Protein AF-A0A438GWC2-F1 (afdb_monomer_lite)

InterPro domains:
  IPR004911 Gamma interferon inducible lysosomal thiol reductase GILT [PF03227] (5-78)
  IPR004911 Gamma interferon inducible lysosomal thiol reductase GILT [PTHR13234] (5-156)

Secondary structure (DSSP, 8-state):
--GGGTEEEEEEETTT-EE-TTS-EE-TT-HHHHHHHHHHHHHHHH--SHHHHHHHHHHHHHHHHTT-GGGTTHHHHHHT--SHHHHHHHHHHTT--HHHHHHHHHHHHHHHHHHHT-SSPPSSSSEEEETTEE-GGGGGGHHHHHHHH--STHHHHHHHHS-HHHHHHHHHHTTSSEEEEEEE--

pLDDT: mean 76.54, std 16.16, range [36.47, 94.56]

Organism: Vitis vinifera (NCBI:txid29760)

Sequence (186 aa):
MDSFQIVNLRMIPWGNAVLRPDKTFQCQHGPAECVLNTVEACVINIYPRVDMHFRFIYCVEYLALEGKQAEWASCFDRSQLGKVPIDCYTMDMETRLYFFATCLLQLELKYAEETALLNPPHTGVPWVVVNDQPLKEDYNNFVAYVCRAYRGVMCQRLAGHFSLTSIRLWRKIQSIHFAMLMRQKT

Radius of gyration: 16.76 Å; chains: 1; bounding box: 41×37×43 Å

Structure (mmCIF, N/CA/C/O backbone):
data_AF-A0A438GWC2-F1
#
_entry.id   AF-A0A438GWC2-F1
#
lo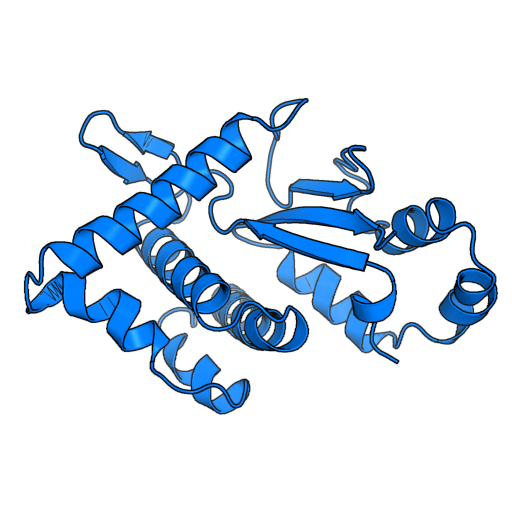op_
_atom_site.group_PDB
_atom_site.id
_atom_site.type_symbol
_atom_site.label_atom_id
_atom_site.label_alt_id
_atom_site.label_comp_id
_atom_site.label_asym_id
_atom_site.label_entity_id
_atom_site.label_seq_id
_atom_site.pdbx_PDB_ins_code
_atom_site.Cartn_x
_atom_site.Cartn_y
_atom_site.Cartn_z
_atom_site.occupancy
_atom_site.B_iso_or_equiv
_atom_site.auth_seq_id
_atom_site.auth_comp_id
_atom_site.auth_asym_id
_atom_site.auth_atom_id
_atom_site.pdbx_PDB_model_num
ATOM 1 N N . MET A 1 1 ? -18.392 -17.551 3.816 1.00 36.47 1 MET A N 1
ATOM 2 C CA . MET A 1 1 ? -19.000 -16.211 3.951 1.00 36.47 1 MET A CA 1
ATOM 3 C C . MET A 1 1 ? -17.867 -15.221 4.105 1.00 36.47 1 MET A C 1
ATOM 5 O O . MET A 1 1 ? -17.044 -15.419 4.989 1.00 36.47 1 MET A O 1
ATOM 9 N N . ASP A 1 2 ? -17.768 -14.252 3.197 1.00 50.22 2 ASP A N 1
ATOM 10 C CA . ASP A 1 2 ? -16.620 -13.345 3.118 1.00 50.22 2 ASP A CA 1
ATOM 11 C C . ASP A 1 2 ? -16.699 -12.232 4.166 1.00 50.22 2 ASP A C 1
ATOM 13 O O . ASP A 1 2 ? -17.699 -11.519 4.264 1.00 50.22 2 ASP A O 1
ATOM 17 N N . SER A 1 3 ? -15.608 -12.033 4.908 1.00 52.78 3 SER A N 1
ATOM 18 C CA . SER A 1 3 ? -15.438 -10.958 5.898 1.00 52.78 3 SER A CA 1
ATOM 19 C C . SER A 1 3 ? -15.647 -9.550 5.316 1.00 52.78 3 SER A C 1
ATOM 21 O O . SER A 1 3 ? -15.941 -8.610 6.050 1.00 52.78 3 SER A O 1
ATOM 23 N N . PHE A 1 4 ? -15.569 -9.402 3.990 1.00 55.44 4 PHE A N 1
ATOM 24 C CA . PHE A 1 4 ? -15.819 -8.155 3.262 1.00 55.44 4 PHE A CA 1
ATOM 25 C C . PHE A 1 4 ? -17.293 -7.720 3.228 1.00 55.44 4 PHE A C 1
ATOM 27 O O . PHE A 1 4 ? -17.599 -6.614 2.780 1.00 55.44 4 PHE A O 1
ATOM 34 N N . GLN A 1 5 ? -18.238 -8.555 3.670 1.00 59.19 5 GLN A N 1
ATOM 35 C CA . GLN A 1 5 ? -19.656 -8.173 3.710 1.00 59.19 5 GLN A CA 1
ATOM 36 C C . GLN A 1 5 ? -19.995 -7.232 4.878 1.00 59.19 5 GLN A C 1
ATOM 38 O O . GLN A 1 5 ? -20.952 -6.474 4.777 1.00 59.19 5 GLN A O 1
ATOM 43 N N . ILE A 1 6 ? -19.190 -7.230 5.944 1.00 63.88 6 ILE A N 1
ATOM 44 C CA . ILE A 1 6 ? -19.418 -6.439 7.172 1.00 63.88 6 ILE A CA 1
ATOM 45 C C . ILE A 1 6 ? -18.425 -5.277 7.343 1.00 63.88 6 ILE A C 1
ATOM 47 O O . ILE A 1 6 ? -18.685 -4.340 8.098 1.00 63.88 6 ILE A O 1
ATOM 51 N N . VAL A 1 7 ? -17.292 -5.326 6.636 1.00 71.00 7 VAL A N 1
ATOM 52 C CA . VAL A 1 7 ? -16.215 -4.330 6.693 1.00 71.00 7 VAL A CA 1
ATOM 53 C C . VAL A 1 7 ? -16.037 -3.688 5.325 1.00 71.00 7 VAL A C 1
ATOM 55 O O . VAL A 1 7 ? -15.985 -4.365 4.298 1.00 71.00 7 VAL A O 1
ATOM 58 N N . ASN A 1 8 ? -15.929 -2.367 5.320 1.00 77.56 8 ASN A N 1
ATOM 59 C CA . ASN A 1 8 ? -15.363 -1.591 4.238 1.00 77.56 8 ASN A CA 1
ATOM 60 C C . ASN A 1 8 ? -13.844 -1.538 4.442 1.00 77.56 8 ASN A C 1
ATOM 62 O O . ASN A 1 8 ? -13.339 -0.794 5.286 1.00 77.56 8 ASN A O 1
ATOM 66 N N . LEU A 1 9 ? -13.124 -2.392 3.717 1.00 82.81 9 LEU A N 1
ATOM 67 C CA . LEU A 1 9 ? -11.670 -2.403 3.753 1.00 82.81 9 LEU A CA 1
ATOM 68 C C . LEU A 1 9 ? -11.126 -1.398 2.734 1.00 82.81 9 LEU A C 1
ATOM 70 O O . LEU A 1 9 ? -11.428 -1.492 1.547 1.00 82.81 9 LEU A O 1
ATOM 74 N N . ARG A 1 10 ? -10.252 -0.509 3.200 1.00 88.19 10 ARG A N 1
ATOM 75 C CA . ARG A 1 10 ? -9.424 0.388 2.400 1.00 88.19 10 ARG A CA 1
ATOM 76 C C . ARG A 1 10 ? -7.952 0.017 2.601 1.00 88.19 10 ARG A C 1
ATOM 78 O O . ARG A 1 10 ? -7.415 0.123 3.699 1.00 88.19 10 ARG A O 1
ATOM 85 N N . MET A 1 11 ? -7.297 -0.420 1.531 1.00 88.38 11 MET A N 1
ATOM 86 C CA . MET A 1 11 ? -5.856 -0.702 1.515 1.00 88.38 11 MET A CA 1
ATOM 87 C C . MET A 1 11 ? -5.095 0.512 0.973 1.00 88.38 11 MET A C 1
ATOM 89 O O . MET A 1 11 ? -5.567 1.136 0.017 1.00 88.38 11 MET A O 1
ATOM 93 N N . ILE A 1 12 ? -3.959 0.846 1.593 1.00 90.50 12 ILE A N 1
ATOM 94 C CA . ILE A 1 12 ? -3.074 1.955 1.210 1.00 90.50 12 ILE A CA 1
ATOM 95 C C . ILE A 1 12 ? -1.641 1.407 1.021 1.00 90.50 12 ILE A C 1
ATOM 97 O O . ILE A 1 12 ? -0.945 1.179 2.018 1.00 90.50 12 ILE A O 1
ATOM 101 N N . PRO A 1 13 ? -1.210 1.150 -0.233 1.00 90.19 13 PRO A N 1
ATOM 102 C CA . PRO A 1 13 ? 0.146 0.703 -0.563 1.00 90.19 13 PRO A CA 1
ATOM 103 C C . PRO A 1 13 ? 1.116 1.892 -0.520 1.00 90.19 13 PRO A C 1
ATOM 105 O O . PRO A 1 13 ? 1.350 2.566 -1.521 1.00 90.19 13 PRO A O 1
ATOM 108 N N . TRP A 1 14 ? 1.618 2.206 0.673 1.00 89.25 14 TRP A N 1
ATOM 109 C CA . TRP A 1 14 ? 2.598 3.278 0.888 1.00 89.25 14 TRP A CA 1
ATOM 110 C C . TRP A 1 14 ? 3.534 2.936 2.045 1.00 89.25 14 TRP A C 1
ATOM 112 O O . TRP A 1 14 ? 4.754 2.948 1.903 1.00 89.25 14 TRP A O 1
ATOM 122 N N . GLY A 1 15 ? 2.951 2.604 3.200 1.00 86.81 15 GLY A N 1
ATOM 123 C CA . GLY A 1 15 ? 3.694 2.170 4.377 1.00 86.81 15 GLY A CA 1
ATOM 124 C C . GLY A 1 15 ? 4.645 3.247 4.891 1.00 86.81 15 GLY A C 1
ATOM 125 O O . GLY A 1 15 ? 4.210 4.339 5.242 1.00 86.81 15 GLY A O 1
ATOM 126 N N . ASN A 1 16 ? 5.940 2.935 4.936 1.00 89.12 16 ASN A N 1
ATOM 127 C CA . ASN A 1 16 ? 6.982 3.863 5.387 1.00 89.12 16 ASN A CA 1
ATOM 128 C C . ASN A 1 16 ? 7.729 4.536 4.220 1.00 89.12 16 ASN A C 1
ATOM 130 O O . ASN A 1 16 ? 8.833 5.052 4.415 1.00 89.12 16 ASN A O 1
ATOM 134 N N . ALA A 1 17 ? 7.168 4.515 3.007 1.00 90.25 17 ALA A N 1
ATOM 135 C CA . ALA A 1 17 ? 7.742 5.247 1.891 1.00 90.25 17 ALA A CA 1
ATOM 136 C C . ALA A 1 17 ? 7.781 6.760 2.175 1.00 90.25 17 ALA A C 1
ATOM 138 O O . ALA A 1 17 ? 6.934 7.326 2.872 1.00 90.25 17 ALA A O 1
ATOM 139 N N . VAL A 1 18 ? 8.788 7.428 1.620 1.00 90.75 18 VAL A N 1
ATOM 140 C CA . VAL A 1 18 ? 9.023 8.862 1.787 1.00 90.75 18 VAL A CA 1
ATOM 141 C C . VAL A 1 18 ? 8.962 9.545 0.429 1.00 90.75 18 VAL A C 1
ATOM 143 O O . VAL A 1 18 ? 9.669 9.161 -0.504 1.00 90.75 18 VAL A O 1
ATOM 146 N N . LEU A 1 19 ? 8.147 10.597 0.339 1.00 89.69 19 LEU A N 1
ATOM 147 C CA . LEU A 1 19 ? 8.154 11.526 -0.786 1.00 89.69 19 LEU A CA 1
ATOM 148 C C . LEU A 1 19 ? 9.346 12.479 -0.647 1.00 89.69 19 LEU A C 1
ATOM 150 O O . LEU A 1 19 ? 9.437 13.241 0.317 1.00 89.69 19 LEU A O 1
ATOM 154 N N . ARG A 1 20 ? 10.260 12.448 -1.616 1.00 88.62 20 ARG A N 1
ATOM 155 C CA . ARG A 1 20 ? 11.421 13.341 -1.670 1.00 88.62 20 ARG A CA 1
ATOM 156 C C . ARG A 1 20 ? 11.080 14.680 -2.344 1.00 88.62 20 ARG A C 1
ATOM 158 O O . ARG A 1 20 ? 10.114 14.760 -3.105 1.00 88.62 20 ARG A O 1
ATOM 165 N N . PRO A 1 21 ? 11.883 15.742 -2.122 1.00 87.12 21 PRO A N 1
ATOM 166 C CA . PRO A 1 21 ? 11.652 17.058 -2.733 1.00 87.12 21 PRO A CA 1
ATOM 167 C C . PRO A 1 21 ? 11.635 17.058 -4.268 1.00 87.12 21 PRO A C 1
ATOM 169 O O . PRO A 1 21 ? 10.967 17.886 -4.881 1.00 87.12 21 PRO A O 1
ATOM 172 N N . ASP A 1 22 ? 12.348 16.121 -4.892 1.00 85.31 22 ASP A N 1
ATOM 173 C CA . ASP A 1 22 ? 12.387 15.920 -6.345 1.00 85.31 22 ASP A CA 1
ATOM 174 C C . ASP A 1 22 ? 11.177 15.135 -6.886 1.00 85.31 22 ASP A C 1
ATOM 176 O O . ASP A 1 22 ? 11.149 14.782 -8.063 1.00 85.31 22 ASP A O 1
ATOM 180 N N . LYS A 1 23 ? 10.164 14.895 -6.042 1.00 79.56 23 LYS A N 1
ATOM 181 C CA . LYS A 1 23 ? 8.960 14.102 -6.328 1.00 79.56 23 LYS A CA 1
ATOM 182 C C . LYS A 1 23 ? 9.236 12.626 -6.613 1.00 79.56 23 LYS A C 1
ATOM 184 O O . LYS A 1 23 ? 8.380 11.952 -7.177 1.00 79.56 23 LYS A O 1
ATOM 189 N N . THR A 1 24 ? 10.400 12.119 -6.211 1.00 84.56 24 THR A N 1
ATOM 190 C CA . THR A 1 24 ? 10.683 10.683 -6.234 1.00 84.56 24 THR A CA 1
ATOM 191 C C . THR A 1 24 ? 10.270 10.023 -4.923 1.00 84.56 24 THR A C 1
ATOM 193 O O . THR A 1 24 ? 10.172 10.668 -3.873 1.00 84.56 24 THR A O 1
ATOM 196 N N . PHE A 1 25 ? 10.031 8.716 -4.984 1.00 86.69 25 PHE A N 1
ATOM 197 C CA . PHE A 1 25 ? 9.654 7.910 -3.831 1.00 86.69 25 PHE A CA 1
ATOM 198 C C . PHE A 1 25 ? 10.846 7.103 -3.340 1.00 86.69 25 PHE A C 1
ATOM 200 O O . PHE A 1 25 ? 11.554 6.464 -4.119 1.00 86.69 25 PHE A O 1
ATOM 207 N N . GLN A 1 26 ? 11.072 7.133 -2.032 1.00 90.25 26 GLN A N 1
ATOM 208 C CA . GLN A 1 26 ? 12.051 6.284 -1.375 1.00 90.25 26 GLN A CA 1
ATOM 209 C C . GLN A 1 26 ? 11.337 5.284 -0.482 1.00 90.25 26 GLN A C 1
ATOM 211 O O . GLN A 1 26 ? 10.683 5.680 0.477 1.00 90.25 26 GLN A O 1
ATOM 216 N N . CYS A 1 27 ? 11.531 4.001 -0.760 1.00 88.44 27 CYS A N 1
ATOM 217 C CA . CYS A 1 27 ? 10.956 2.915 0.023 1.00 88.44 27 CYS A CA 1
ATOM 218 C C . CYS A 1 27 ? 12.020 2.238 0.899 1.00 88.44 27 CYS A C 1
ATOM 220 O O . CYS A 1 27 ? 13.212 2.255 0.568 1.00 88.44 27 CYS A O 1
ATOM 222 N N . GLN A 1 28 ? 11.609 1.684 2.041 1.00 85.44 28 GLN A N 1
ATOM 223 C CA . GLN A 1 28 ? 12.528 1.191 3.076 1.00 85.44 28 GLN A CA 1
ATOM 224 C C . GLN A 1 28 ? 13.314 -0.058 2.642 1.00 85.44 28 GLN A C 1
ATOM 226 O O . GLN A 1 28 ? 14.452 -0.253 3.065 1.00 85.44 28 GLN A O 1
ATOM 231 N N . HIS A 1 29 ? 12.734 -0.869 1.760 1.00 83.19 29 HIS A N 1
ATOM 232 C CA . HIS A 1 29 ? 13.299 -2.085 1.180 1.00 83.19 29 HIS A CA 1
ATOM 233 C C . HIS A 1 29 ? 13.767 -1.873 -0.271 1.00 83.19 29 HIS A C 1
ATOM 235 O O . HIS A 1 29 ? 13.976 -2.827 -1.022 1.00 83.19 29 HIS A O 1
ATOM 241 N N . GLY A 1 30 ? 13.979 -0.614 -0.668 1.00 86.56 30 GLY A N 1
ATOM 242 C CA . GLY A 1 30 ? 14.566 -0.248 -1.953 1.00 86.56 30 GLY A CA 1
ATOM 243 C C . GLY A 1 30 ? 13.573 -0.180 -3.122 1.00 86.56 30 GLY A C 1
ATOM 244 O O . GLY A 1 30 ? 12.360 -0.219 -2.929 1.00 86.56 30 GLY A O 1
ATOM 245 N N . PRO A 1 31 ? 14.073 -0.052 -4.366 1.00 87.31 31 PRO A N 1
ATOM 246 C CA . PRO A 1 31 ? 13.237 0.270 -5.528 1.00 87.31 31 PRO A CA 1
ATOM 247 C C . PRO A 1 31 ? 12.169 -0.776 -5.867 1.00 87.31 31 PRO A C 1
ATOM 249 O O . PRO A 1 31 ? 11.127 -0.425 -6.411 1.00 87.31 31 PRO A O 1
ATOM 252 N N . ALA A 1 32 ? 12.411 -2.051 -5.547 1.00 85.25 32 ALA A N 1
ATOM 253 C CA . ALA A 1 32 ? 11.452 -3.121 -5.813 1.00 85.25 32 ALA A CA 1
ATOM 254 C C . ALA A 1 32 ? 10.156 -2.950 -5.005 1.00 85.25 32 ALA A C 1
ATOM 256 O O . ALA A 1 32 ? 9.080 -3.174 -5.547 1.00 85.25 32 ALA A O 1
ATOM 257 N N . GLU A 1 33 ? 10.248 -2.504 -3.748 1.00 86.31 33 GLU A N 1
ATOM 258 C CA . GLU A 1 33 ? 9.073 -2.158 -2.937 1.00 86.31 33 GLU A CA 1
ATOM 259 C C . GLU A 1 33 ? 8.290 -1.011 -3.576 1.00 86.31 33 GLU A C 1
ATOM 261 O O . GLU A 1 33 ? 7.077 -1.114 -3.711 1.00 86.31 33 GLU A O 1
ATOM 266 N N . CYS A 1 34 ? 8.973 0.046 -4.030 1.00 86.81 34 CYS A N 1
ATOM 267 C CA . CYS A 1 34 ? 8.290 1.165 -4.680 1.00 86.81 34 CYS A CA 1
ATOM 268 C C . CYS A 1 34 ? 7.517 0.703 -5.920 1.00 86.81 34 CYS A C 1
ATOM 270 O O . CYS A 1 34 ? 6.356 1.056 -6.076 1.00 86.81 34 CYS A O 1
ATOM 272 N N . VAL A 1 35 ? 8.122 -0.153 -6.753 1.00 86.81 35 VAL A N 1
ATOM 273 C CA . VAL A 1 35 ? 7.437 -0.741 -7.914 1.00 86.81 35 VAL A CA 1
ATOM 274 C C . VAL A 1 35 ? 6.186 -1.517 -7.498 1.00 86.81 35 VAL A C 1
ATOM 276 O O . VAL A 1 35 ? 5.143 -1.371 -8.134 1.00 86.81 35 VAL A O 1
ATOM 279 N N . LEU A 1 36 ? 6.265 -2.331 -6.441 1.00 88.50 36 LEU A N 1
ATOM 280 C CA . LEU A 1 36 ? 5.105 -3.081 -5.960 1.00 88.50 36 LEU A CA 1
ATOM 281 C C . LEU A 1 36 ? 4.012 -2.159 -5.412 1.00 88.50 36 LEU A C 1
ATOM 283 O O . LEU A 1 36 ? 2.855 -2.351 -5.779 1.00 88.50 36 LEU A O 1
ATOM 287 N N . ASN A 1 37 ? 4.367 -1.114 -4.658 1.00 88.50 37 ASN A N 1
ATOM 288 C CA . ASN A 1 37 ? 3.406 -0.118 -4.182 1.00 88.50 37 ASN A CA 1
ATOM 289 C C . ASN A 1 37 ? 2.638 0.520 -5.355 1.00 88.50 37 ASN A C 1
ATOM 291 O O . ASN A 1 37 ? 1.406 0.606 -5.321 1.00 88.50 37 ASN A O 1
ATOM 295 N N . THR A 1 38 ? 3.339 0.897 -6.433 1.00 87.25 38 THR A N 1
ATOM 296 C CA . THR A 1 38 ? 2.722 1.451 -7.650 1.00 87.25 38 THR A CA 1
ATOM 297 C C . THR A 1 38 ? 1.800 0.435 -8.341 1.00 87.25 38 THR A C 1
ATOM 299 O O . THR A 1 38 ? 0.671 0.758 -8.722 1.00 87.25 38 THR A O 1
ATOM 302 N N . VAL A 1 39 ? 2.242 -0.817 -8.494 1.00 89.12 39 VAL A N 1
ATOM 303 C CA . VAL A 1 39 ? 1.441 -1.885 -9.120 1.00 89.12 39 VAL A CA 1
ATOM 304 C C . VAL A 1 39 ? 0.169 -2.161 -8.316 1.00 89.12 39 VAL A C 1
ATOM 306 O O . VAL A 1 39 ? -0.920 -2.293 -8.879 1.00 89.12 39 VAL A O 1
ATOM 309 N N . GLU A 1 40 ? 0.274 -2.229 -6.995 1.00 90.50 40 GLU A N 1
ATOM 310 C CA . GLU A 1 40 ? -0.859 -2.474 -6.107 1.00 90.50 40 GLU A CA 1
ATOM 311 C C . GLU A 1 40 ? -1.828 -1.290 -6.097 1.00 90.50 40 GLU A C 1
ATOM 313 O O . GLU A 1 40 ? -3.045 -1.493 -6.132 1.00 90.50 40 GLU A O 1
ATOM 318 N N . ALA A 1 41 ? -1.315 -0.057 -6.160 1.00 90.00 41 ALA A N 1
ATOM 319 C CA . ALA A 1 41 ? -2.112 1.148 -6.370 1.00 90.00 41 ALA A CA 1
ATOM 320 C C . ALA A 1 41 ? -2.937 1.070 -7.669 1.00 90.00 41 ALA A C 1
ATOM 322 O O . ALA A 1 41 ? -4.148 1.321 -7.638 1.00 90.00 41 ALA A O 1
ATOM 323 N N . CYS A 1 42 ? -2.323 0.658 -8.786 1.00 89.81 42 CYS A N 1
ATOM 324 C CA . CYS A 1 42 ? -3.014 0.418 -10.058 1.00 89.81 42 CYS A CA 1
ATOM 325 C C . CYS A 1 42 ? -4.097 -0.655 -9.938 1.00 89.81 42 CYS A C 1
ATOM 327 O O . CYS A 1 42 ? -5.217 -0.472 -10.420 1.00 89.81 42 CYS A O 1
ATOM 329 N N . VAL A 1 43 ? -3.780 -1.778 -9.293 1.00 91.62 43 VAL A N 1
ATOM 330 C CA . VAL A 1 43 ? -4.719 -2.890 -9.115 1.00 91.62 43 VAL A CA 1
ATOM 331 C C . VAL A 1 43 ? -5.925 -2.460 -8.284 1.00 91.62 43 VAL A C 1
ATOM 333 O O . VAL A 1 43 ? -7.049 -2.779 -8.664 1.00 91.62 43 VAL A O 1
ATOM 336 N N . ILE A 1 44 ? -5.730 -1.693 -7.208 1.00 90.50 44 ILE A N 1
ATOM 337 C CA . ILE A 1 44 ? -6.834 -1.143 -6.408 1.00 90.50 44 ILE A CA 1
ATOM 338 C C . ILE A 1 44 ? -7.689 -0.179 -7.243 1.00 90.50 44 ILE A C 1
ATOM 340 O O . ILE A 1 44 ? -8.916 -0.225 -7.161 1.00 90.50 44 ILE A O 1
ATOM 344 N N . ASN A 1 45 ? -7.060 0.675 -8.055 1.00 89.81 45 ASN A N 1
ATOM 345 C CA . ASN A 1 45 ? -7.762 1.646 -8.894 1.00 89.81 45 ASN A CA 1
ATOM 346 C C . ASN A 1 45 ? -8.610 0.974 -9.993 1.00 89.81 45 ASN A C 1
ATOM 348 O O . ASN A 1 45 ? -9.755 1.360 -10.216 1.00 89.81 45 ASN A O 1
ATOM 352 N N . ILE A 1 46 ? -8.071 -0.054 -10.656 1.00 90.19 46 ILE A N 1
ATOM 353 C CA . ILE A 1 46 ? -8.738 -0.765 -11.761 1.00 90.19 46 ILE A CA 1
ATOM 354 C C . ILE A 1 46 ? -9.748 -1.799 -11.251 1.00 90.19 46 ILE A C 1
ATOM 356 O O . ILE A 1 46 ? -10.813 -1.975 -11.844 1.00 90.19 46 ILE A O 1
ATOM 360 N N . TYR A 1 47 ? -9.440 -2.473 -10.142 1.00 90.75 47 TYR A N 1
ATOM 361 C CA . TYR A 1 47 ? -10.291 -3.478 -9.509 1.00 90.75 47 TYR A CA 1
ATOM 362 C C . TYR A 1 47 ? -10.750 -3.002 -8.120 1.00 90.75 47 TYR A C 1
ATOM 364 O O . TYR A 1 47 ? -10.327 -3.558 -7.105 1.00 90.75 47 TYR A O 1
ATOM 372 N N . PRO A 1 48 ? -11.667 -2.018 -8.026 1.00 88.69 48 PRO A N 1
ATOM 373 C CA . PRO A 1 48 ? -12.047 -1.398 -6.752 1.00 88.69 48 PRO A CA 1
ATOM 374 C C . PRO A 1 48 ? -12.791 -2.343 -5.799 1.00 88.69 48 PRO A C 1
ATOM 376 O O . PRO A 1 48 ? -12.919 -2.055 -4.609 1.00 88.69 48 PRO A O 1
ATOM 379 N N . ARG A 1 49 ? -13.282 -3.492 -6.285 1.00 87.06 49 ARG A N 1
ATOM 380 C CA . ARG A 1 49 ? -13.881 -4.497 -5.406 1.00 87.06 49 ARG A CA 1
ATOM 381 C C . ARG A 1 49 ? -12.804 -5.170 -4.561 1.00 87.06 49 ARG A C 1
ATOM 383 O O . ARG A 1 49 ? -11.870 -5.766 -5.096 1.00 87.06 49 ARG A O 1
ATOM 390 N N . VAL A 1 50 ? -12.987 -5.130 -3.244 1.00 83.62 50 VAL A N 1
ATOM 391 C CA . VAL A 1 50 ? -12.003 -5.631 -2.280 1.00 83.62 50 VAL A CA 1
ATOM 392 C C . VAL A 1 50 ? -11.628 -7.089 -2.503 1.00 83.62 50 VAL A C 1
ATOM 394 O O . VAL A 1 50 ? -10.450 -7.415 -2.528 1.00 83.62 50 VAL A O 1
ATOM 397 N N . ASP A 1 51 ? -12.600 -7.963 -2.743 1.00 82.94 51 ASP A N 1
ATOM 398 C CA . ASP A 1 51 ? -12.361 -9.387 -3.003 1.00 82.94 51 ASP A CA 1
ATOM 399 C C . ASP A 1 51 ? -11.447 -9.642 -4.216 1.00 82.94 51 ASP A C 1
ATOM 401 O O . ASP A 1 51 ? -10.768 -10.668 -4.287 1.00 82.94 51 ASP A O 1
ATOM 405 N N . MET A 1 52 ? -11.426 -8.724 -5.186 1.00 89.25 52 MET A N 1
ATOM 406 C CA . MET A 1 52 ? -10.592 -8.826 -6.380 1.00 89.25 52 MET A CA 1
ATOM 407 C C . MET A 1 52 ? -9.163 -8.374 -6.088 1.00 89.25 52 MET A C 1
ATOM 409 O O . MET A 1 52 ? -8.251 -9.198 -6.171 1.00 89.25 52 MET A O 1
ATOM 413 N N . HIS A 1 53 ? -8.956 -7.110 -5.703 1.00 89.69 53 HIS A N 1
ATOM 414 C CA . HIS A 1 53 ? -7.599 -6.598 -5.482 1.00 89.69 53 HIS A CA 1
ATOM 415 C C . HIS A 1 53 ? -6.900 -7.266 -4.296 1.00 89.69 53 HIS A C 1
ATOM 417 O O . HIS A 1 53 ? -5.694 -7.487 -4.344 1.00 89.69 53 HIS A O 1
ATOM 423 N N . PHE A 1 54 ? -7.642 -7.671 -3.263 1.00 87.19 54 PHE A N 1
ATOM 424 C CA . PHE A 1 54 ? -7.066 -8.345 -2.104 1.00 87.19 54 PHE A CA 1
ATOM 425 C C . PHE A 1 54 ? -6.421 -9.690 -2.463 1.00 87.19 54 PHE A C 1
ATOM 427 O O . PHE A 1 54 ? -5.367 -10.019 -1.928 1.00 87.19 54 PHE A O 1
ATOM 434 N N . ARG A 1 55 ? -7.010 -10.469 -3.385 1.00 89.00 55 ARG A N 1
ATOM 435 C CA . ARG A 1 55 ? -6.415 -11.740 -3.848 1.00 89.00 55 ARG A CA 1
ATOM 436 C C . ARG A 1 55 ? -5.073 -11.517 -4.541 1.00 89.00 55 ARG A C 1
ATOM 438 O O . ARG A 1 55 ? -4.135 -12.275 -4.300 1.00 89.00 55 ARG A O 1
ATOM 445 N N . PHE A 1 56 ? -4.987 -10.459 -5.343 1.00 91.38 56 PHE A N 1
ATOM 446 C CA . PHE A 1 56 ? -3.754 -10.073 -6.018 1.00 91.38 56 PHE A CA 1
ATOM 447 C C . PHE A 1 56 ? -2.682 -9.627 -5.031 1.00 91.38 56 PHE A C 1
ATOM 449 O O . PHE A 1 56 ? -1.596 -10.200 -5.025 1.00 91.38 56 PHE A O 1
ATOM 456 N N . ILE A 1 57 ? -3.016 -8.677 -4.157 1.00 88.94 57 ILE A N 1
ATOM 457 C CA . ILE A 1 57 ? -2.092 -8.159 -3.143 1.00 88.94 57 ILE A CA 1
ATOM 458 C C . ILE A 1 57 ? -1.593 -9.292 -2.243 1.00 88.94 57 ILE A C 1
ATOM 460 O O . ILE A 1 57 ? -0.400 -9.406 -1.989 1.00 88.94 57 ILE A O 1
ATOM 464 N N . TYR A 1 58 ? -2.477 -10.206 -1.831 1.00 86.25 58 TYR A N 1
ATOM 465 C CA . TYR A 1 58 ? -2.075 -11.382 -1.061 1.00 86.25 58 TYR A CA 1
ATOM 466 C C . TYR A 1 58 ? -1.012 -12.223 -1.770 1.00 86.25 58 TYR A C 1
ATOM 468 O O . TYR A 1 58 ? -0.054 -12.674 -1.144 1.00 86.25 58 TYR A O 1
ATOM 476 N N . CYS A 1 59 ? -1.189 -12.459 -3.068 1.00 90.81 59 CYS A N 1
ATOM 477 C CA . CYS A 1 59 ? -0.229 -13.218 -3.849 1.00 90.81 59 CYS A CA 1
ATOM 478 C C . CYS A 1 59 ? 1.125 -12.497 -3.948 1.00 90.81 59 CYS A C 1
ATOM 480 O O . CYS A 1 59 ? 2.158 -13.148 -3.796 1.00 90.81 59 CYS A O 1
ATOM 482 N N . VAL A 1 60 ? 1.125 -11.177 -4.159 1.00 89.81 60 VAL A N 1
ATOM 483 C CA . VAL A 1 60 ? 2.352 -10.367 -4.233 1.00 89.81 60 VAL A CA 1
ATOM 484 C C . VAL A 1 60 ? 3.094 -10.379 -2.899 1.00 89.81 60 VAL A C 1
ATOM 486 O O . VAL A 1 60 ? 4.276 -10.714 -2.867 1.00 89.81 60 VAL A O 1
ATOM 489 N N . GLU A 1 61 ? 2.394 -10.133 -1.792 1.00 84.94 61 GLU A N 1
ATOM 490 C CA . GLU A 1 61 ? 2.963 -10.181 -0.440 1.00 84.94 61 GLU A CA 1
ATOM 491 C C . GLU A 1 61 ? 3.523 -11.568 -0.101 1.00 84.94 61 GLU A C 1
ATOM 493 O O . GLU A 1 61 ? 4.598 -11.695 0.485 1.00 84.94 61 GLU A O 1
ATOM 498 N N . TYR A 1 62 ? 2.838 -12.636 -0.523 1.00 85.62 62 TYR A N 1
ATOM 499 C CA . TYR A 1 62 ? 3.346 -13.996 -0.361 1.00 85.62 62 TYR A CA 1
ATOM 500 C C . TYR A 1 62 ? 4.661 -14.212 -1.123 1.00 85.62 62 TYR A C 1
ATOM 502 O O . TYR A 1 62 ? 5.600 -14.789 -0.577 1.00 85.62 62 TYR A O 1
ATOM 510 N N . LEU A 1 63 ? 4.750 -13.740 -2.369 1.00 86.81 63 LEU A N 1
ATOM 511 C CA . LEU A 1 63 ? 5.984 -13.819 -3.150 1.00 86.81 63 LEU A CA 1
ATOM 512 C C . LEU A 1 63 ? 7.104 -12.981 -2.525 1.00 86.81 63 LEU A C 1
ATOM 514 O O . LEU A 1 63 ? 8.240 -13.444 -2.486 1.00 86.81 63 LEU A O 1
ATOM 518 N N . ALA A 1 64 ? 6.800 -11.793 -2.001 1.00 83.81 64 ALA A N 1
ATOM 519 C CA . ALA A 1 64 ? 7.772 -10.948 -1.312 1.00 83.81 64 ALA A CA 1
ATOM 520 C C . ALA A 1 64 ? 8.339 -11.630 -0.052 1.00 83.81 64 ALA A C 1
ATOM 522 O O . ALA A 1 64 ? 9.554 -11.626 0.146 1.00 83.81 64 ALA A O 1
ATOM 523 N N . LEU A 1 65 ? 7.497 -12.310 0.739 1.00 81.44 65 LEU A N 1
ATOM 524 C CA . LEU A 1 65 ? 7.934 -13.126 1.883 1.00 81.44 65 LEU A CA 1
ATOM 525 C C . LEU A 1 65 ? 8.861 -14.283 1.481 1.00 81.44 65 LEU A C 1
ATOM 527 O O . LEU A 1 65 ? 9.735 -14.669 2.254 1.00 81.44 65 LEU A O 1
ATOM 531 N N . GLU A 1 66 ? 8.678 -14.848 0.287 1.00 85.81 66 GLU A N 1
ATOM 532 C CA . GLU A 1 66 ? 9.543 -15.905 -0.251 1.00 85.81 66 GLU A CA 1
ATOM 533 C C . GLU A 1 66 ? 10.795 -15.371 -0.971 1.00 85.81 66 GLU A C 1
ATOM 535 O O . GLU A 1 66 ? 11.578 -16.167 -1.491 1.00 85.81 66 GLU A O 1
ATOM 540 N N . GLY A 1 67 ? 10.994 -14.049 -1.039 1.00 84.81 67 GLY A N 1
ATOM 541 C CA . GLY A 1 67 ? 12.080 -13.436 -1.812 1.00 84.81 67 GLY A CA 1
ATOM 542 C C . GLY A 1 67 ? 11.910 -13.574 -3.332 1.00 84.81 67 GLY A C 1
ATOM 543 O O . GLY A 1 67 ? 12.884 -13.505 -4.080 1.00 84.81 67 GLY A O 1
ATOM 544 N N . LYS A 1 68 ? 10.676 -13.799 -3.794 1.00 89.81 68 LYS A N 1
ATOM 545 C CA . LYS A 1 68 ? 10.282 -14.007 -5.196 1.00 89.81 68 LYS A CA 1
ATOM 546 C C . LYS A 1 68 ? 9.466 -12.841 -5.751 1.00 89.81 68 LYS A C 1
ATOM 548 O O . LYS A 1 68 ? 8.685 -13.014 -6.683 1.00 89.81 68 LYS A O 1
ATOM 553 N N . GLN A 1 69 ? 9.632 -11.637 -5.207 1.00 86.06 69 GLN A N 1
ATOM 554 C CA . GLN A 1 69 ? 8.878 -10.450 -5.624 1.00 86.06 69 GLN A CA 1
ATOM 555 C C . GLN A 1 69 ? 8.981 -10.147 -7.127 1.00 86.06 69 GLN A C 1
ATOM 557 O O . GLN A 1 69 ? 8.059 -9.577 -7.695 1.00 86.06 69 GLN A O 1
ATOM 562 N N . ALA A 1 70 ? 10.054 -10.572 -7.804 1.00 89.25 70 ALA A N 1
ATOM 563 C CA . ALA A 1 70 ? 10.192 -10.439 -9.256 1.00 89.25 70 ALA A CA 1
ATOM 564 C C . ALA A 1 70 ? 9.107 -11.203 -10.048 1.00 89.25 70 ALA A C 1
ATOM 566 O O . ALA A 1 70 ? 8.816 -10.856 -11.189 1.00 89.25 70 ALA A O 1
ATOM 567 N N . GLU A 1 71 ? 8.473 -12.212 -9.445 1.00 93.19 71 GLU A N 1
ATOM 568 C CA . GLU A 1 71 ? 7.402 -13.010 -10.049 1.00 93.19 71 GLU A CA 1
ATOM 569 C C . GLU A 1 71 ? 6.001 -12.393 -9.866 1.00 93.19 71 GLU A C 1
ATOM 571 O O . GLU A 1 71 ? 5.002 -13.048 -10.182 1.00 93.19 71 GLU A O 1
ATOM 576 N N . TRP A 1 72 ? 5.891 -11.154 -9.365 1.00 90.94 72 TRP A N 1
ATOM 577 C CA . TRP A 1 72 ? 4.618 -10.493 -9.032 1.00 90.94 72 TRP A CA 1
ATOM 578 C C . TRP A 1 72 ? 3.583 -10.543 -10.166 1.00 90.94 72 TRP A C 1
ATOM 580 O O . TRP A 1 72 ? 2.395 -10.726 -9.912 1.00 90.94 72 TRP A O 1
ATOM 590 N N . ALA A 1 73 ? 4.010 -10.460 -11.431 1.00 92.19 73 ALA A N 1
ATOM 591 C CA . ALA A 1 73 ? 3.106 -10.491 -12.582 1.00 92.19 73 ALA A CA 1
ATOM 592 C C . ALA A 1 73 ? 2.350 -11.830 -12.713 1.00 92.19 73 ALA A C 1
ATOM 594 O O . ALA A 1 73 ? 1.239 -11.871 -13.245 1.00 92.19 73 ALA A O 1
ATOM 595 N N . SER A 1 74 ? 2.895 -12.927 -12.173 1.00 94.56 74 SER A N 1
ATOM 596 C CA . SER A 1 74 ? 2.192 -14.218 -12.110 1.00 94.56 74 SER A CA 1
ATOM 597 C C . SER A 1 74 ? 0.937 -14.166 -11.225 1.00 94.56 74 SER A C 1
ATOM 599 O O . SER A 1 74 ? 0.037 -14.999 -11.363 1.00 94.56 74 SER A O 1
ATOM 601 N N . CYS A 1 75 ? 0.826 -13.164 -10.344 1.00 93.62 75 CYS A N 1
ATOM 602 C CA . CYS A 1 75 ? -0.325 -12.989 -9.470 1.00 93.62 75 CYS A CA 1
ATOM 603 C C . CYS A 1 75 ? -1.603 -12.577 -10.198 1.00 93.62 75 CYS A C 1
ATOM 605 O O . CYS A 1 75 ? -2.681 -12.817 -9.654 1.00 93.62 75 CYS A O 1
ATOM 607 N N . PHE A 1 76 ? -1.531 -12.042 -11.423 1.00 94.25 76 PHE A N 1
ATOM 608 C CA . PHE A 1 76 ? -2.733 -11.822 -12.239 1.00 94.25 76 PHE A CA 1
ATOM 609 C C . PHE A 1 76 ? -3.428 -13.141 -12.555 1.00 94.25 76 PHE A C 1
ATOM 611 O O . PHE A 1 76 ? -4.619 -13.292 -12.283 1.00 94.25 76 PHE A O 1
ATOM 618 N N . ASP A 1 77 ? -2.659 -14.123 -13.025 1.00 94.12 77 ASP A N 1
ATOM 619 C CA . ASP A 1 77 ? -3.184 -15.436 -13.387 1.00 94.12 77 ASP A CA 1
ATOM 620 C C . ASP A 1 77 ? -3.670 -16.178 -12.127 1.00 94.12 77 ASP A C 1
ATOM 622 O O . ASP A 1 77 ? -4.794 -16.682 -12.089 1.00 94.12 77 ASP A O 1
ATOM 626 N N . ARG A 1 78 ? -2.888 -16.144 -11.034 1.00 92.69 78 ARG A N 1
ATOM 627 C CA . ARG A 1 78 ? -3.263 -16.758 -9.740 1.00 92.69 78 ARG A CA 1
ATOM 628 C C . ARG A 1 78 ? -4.514 -16.130 -9.111 1.00 92.69 78 ARG A C 1
ATOM 630 O O . ARG A 1 78 ? -5.255 -16.817 -8.411 1.00 92.69 78 ARG A O 1
ATOM 637 N N . SER A 1 79 ? -4.761 -14.845 -9.366 1.00 90.56 79 SER A N 1
ATOM 638 C CA . SER A 1 79 ? -5.915 -14.105 -8.828 1.00 90.56 79 SER A CA 1
ATOM 639 C C . SER A 1 79 ? -7.096 -14.037 -9.790 1.00 90.56 79 SER A C 1
ATOM 641 O O . SER A 1 79 ? -8.141 -13.500 -9.420 1.00 90.56 79 SER A O 1
ATOM 643 N N . GLN A 1 80 ? -6.953 -14.603 -10.995 1.00 92.56 80 GLN A N 1
ATOM 644 C CA . GLN A 1 80 ? -7.948 -14.552 -12.069 1.00 92.56 80 GLN A CA 1
ATOM 645 C C . GLN A 1 80 ? -8.329 -13.108 -12.434 1.00 92.56 80 GLN A C 1
ATOM 647 O O . GLN A 1 80 ? -9.501 -12.793 -12.650 1.00 92.56 80 GLN A O 1
ATOM 652 N N . LEU A 1 81 ? -7.339 -12.215 -12.453 1.00 91.06 81 LEU A N 1
ATOM 653 C CA . LEU A 1 81 ? -7.496 -10.828 -12.876 1.00 91.06 81 LEU A CA 1
ATOM 654 C C . LEU A 1 81 ? -6.886 -10.633 -14.262 1.00 91.06 81 LEU A C 1
ATOM 656 O O . LEU A 1 81 ? -5.903 -11.276 -14.626 1.00 91.06 81 LEU A O 1
ATOM 660 N N . GLY A 1 82 ? -7.464 -9.712 -15.028 1.00 88.69 82 GLY A N 1
ATOM 661 C CA . GLY A 1 82 ? -6.862 -9.261 -16.276 1.00 88.69 82 GLY A CA 1
ATOM 662 C C . GLY A 1 82 ? -5.576 -8.477 -16.014 1.00 88.69 82 GLY A C 1
ATOM 663 O O . GLY A 1 82 ? -5.386 -7.891 -14.951 1.00 88.69 82 GLY A O 1
ATOM 664 N N . LYS A 1 83 ? -4.700 -8.438 -17.019 1.00 84.06 83 LYS A N 1
ATOM 665 C CA . LYS A 1 83 ? -3.392 -7.770 -16.951 1.00 84.06 83 LYS A CA 1
ATOM 666 C C . LYS A 1 83 ? -3.451 -6.271 -17.281 1.00 84.06 83 LYS A C 1
ATOM 668 O O . LYS A 1 83 ? -2.411 -5.642 -17.372 1.00 84.06 83 LYS A O 1
ATOM 673 N N . VAL A 1 84 ? -4.647 -5.680 -17.373 1.00 78.94 84 VAL A N 1
ATOM 674 C CA . VAL A 1 84 ? -4.853 -4.230 -17.591 1.00 78.94 84 VAL A CA 1
ATOM 675 C C . VAL A 1 84 ? -4.076 -3.354 -16.588 1.00 78.94 84 VAL A C 1
ATOM 677 O O . VAL A 1 84 ? -3.563 -2.311 -16.985 1.00 78.94 84 VAL A O 1
ATOM 680 N N . PRO A 1 85 ? -3.898 -3.738 -15.305 1.00 77.06 85 PRO A N 1
ATOM 681 C CA . PRO A 1 85 ? -3.046 -2.963 -14.401 1.00 77.06 85 PRO A CA 1
ATOM 682 C C . PRO A 1 85 ? -1.555 -2.967 -14.754 1.00 77.06 85 PRO A C 1
ATOM 684 O O . PRO A 1 85 ? -0.839 -2.078 -14.305 1.00 77.06 85 PRO A O 1
ATOM 687 N N . ILE A 1 86 ? -1.080 -3.912 -15.573 1.00 72.56 86 ILE A N 1
ATOM 688 C CA . ILE A 1 86 ? 0.270 -3.843 -16.146 1.00 72.56 86 ILE A CA 1
ATOM 689 C C . ILE A 1 86 ? 0.356 -2.660 -17.101 1.00 72.56 86 ILE A C 1
ATOM 691 O O . ILE A 1 86 ? 1.353 -1.955 -17.061 1.00 72.56 86 ILE A O 1
ATOM 695 N N . ASP A 1 87 ? -0.675 -2.382 -17.898 1.00 71.38 87 ASP A N 1
ATOM 696 C CA . ASP A 1 87 ? -0.688 -1.219 -18.794 1.00 71.38 87 ASP A CA 1
ATOM 697 C C . ASP A 1 87 ? -0.673 0.087 -17.987 1.00 71.38 87 ASP A C 1
ATOM 699 O O . ASP A 1 87 ? 0.083 1.001 -18.304 1.00 71.38 87 ASP A O 1
ATOM 703 N N . CYS A 1 88 ? -1.424 0.134 -16.876 1.00 73.81 88 CYS A N 1
ATOM 704 C CA . CYS A 1 88 ? -1.375 1.240 -15.912 1.00 73.81 88 CYS A CA 1
ATOM 705 C C . CYS A 1 88 ? 0.060 1.530 -15.451 1.00 73.81 88 CYS A C 1
ATOM 707 O O . CYS A 1 88 ? 0.450 2.689 -15.439 1.00 73.81 88 CYS A O 1
ATOM 709 N N . TYR A 1 89 ? 0.850 0.492 -15.157 1.00 71.19 89 TYR A N 1
ATOM 710 C CA . TYR A 1 89 ? 2.249 0.600 -14.729 1.00 71.19 89 TYR A CA 1
ATOM 711 C C . TYR A 1 89 ? 3.253 0.843 -15.882 1.00 71.19 89 TYR A C 1
ATOM 713 O O . TYR A 1 89 ? 4.159 1.662 -15.768 1.00 71.19 89 TYR A O 1
ATOM 721 N N . THR A 1 90 ? 3.122 0.130 -17.003 1.00 66.31 90 THR A N 1
ATOM 722 C CA . THR A 1 90 ? 4.132 0.067 -18.082 1.00 66.31 90 THR A CA 1
ATOM 723 C C . THR A 1 90 ? 4.019 1.196 -19.102 1.00 66.31 90 THR A C 1
ATOM 725 O O . THR A 1 90 ? 5.039 1.608 -19.657 1.00 66.31 90 THR A O 1
ATOM 728 N N . MET A 1 91 ? 2.820 1.749 -19.328 1.00 56.31 91 MET A N 1
ATOM 729 C CA . MET A 1 91 ? 2.634 2.853 -20.282 1.00 56.31 91 MET A CA 1
ATOM 730 C C . MET A 1 91 ? 3.363 4.142 -19.866 1.00 56.31 91 MET A C 1
ATOM 732 O O . MET A 1 91 ? 3.640 4.999 -20.715 1.00 56.31 91 MET A O 1
ATOM 736 N N . ASP A 1 92 ? 3.694 4.270 -18.581 1.00 55.72 92 ASP A N 1
ATOM 737 C CA . ASP A 1 92 ? 4.526 5.345 -18.040 1.00 55.72 92 ASP A CA 1
ATOM 738 C C . ASP A 1 92 ? 6.016 5.163 -18.392 1.00 55.72 92 ASP A C 1
ATOM 740 O O . ASP A 1 92 ? 6.678 6.096 -18.846 1.00 55.72 92 ASP A O 1
ATOM 744 N N . MET A 1 93 ? 6.525 3.932 -18.291 1.00 53.66 93 MET A N 1
ATOM 745 C CA . MET A 1 93 ? 7.958 3.634 -18.409 1.00 53.66 93 MET A CA 1
ATOM 746 C C . MET A 1 93 ? 8.492 3.731 -19.849 1.00 53.66 93 MET A C 1
ATOM 748 O O . MET A 1 93 ? 9.597 4.234 -20.053 1.00 53.66 93 MET A O 1
ATOM 752 N N . GLU A 1 94 ? 7.731 3.279 -20.854 1.00 52.84 94 GLU A N 1
ATOM 753 C CA . GLU A 1 94 ? 8.212 3.212 -22.250 1.00 52.84 94 GLU A CA 1
ATOM 754 C C . GLU A 1 94 ? 7.559 4.232 -23.195 1.00 52.84 94 GLU A C 1
ATOM 756 O O . GLU A 1 94 ? 8.239 4.829 -24.030 1.00 52.84 94 GLU A O 1
ATOM 761 N N . THR A 1 95 ? 6.247 4.461 -23.086 1.00 52.88 95 THR A N 1
ATOM 762 C CA . THR A 1 95 ? 5.491 5.199 -24.117 1.00 52.88 95 THR A CA 1
ATOM 763 C C . THR A 1 95 ? 5.334 6.700 -23.877 1.00 52.88 95 THR A C 1
ATOM 765 O O . THR A 1 95 ? 4.854 7.392 -24.775 1.00 52.88 95 THR A O 1
ATOM 768 N N . ARG A 1 96 ? 5.727 7.234 -22.707 1.00 49.62 96 ARG A N 1
ATOM 769 C CA . ARG A 1 96 ? 5.541 8.657 -22.335 1.00 49.62 96 ARG A CA 1
ATOM 770 C C . ARG A 1 96 ? 4.155 9.203 -22.708 1.00 49.62 96 ARG A C 1
ATOM 772 O O . ARG A 1 96 ? 4.025 10.352 -23.142 1.00 49.62 96 ARG A O 1
ATOM 779 N N . LEU A 1 97 ? 3.089 8.419 -22.534 1.00 54.69 97 LEU A N 1
ATOM 780 C CA . LEU A 1 97 ? 1.758 9.003 -22.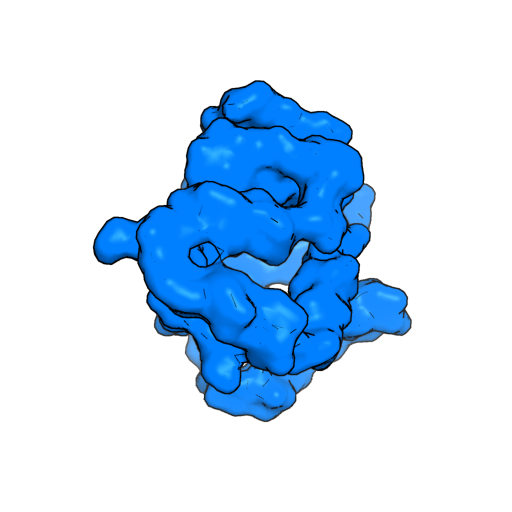623 1.00 54.69 97 LEU A CA 1
ATOM 781 C C . LEU A 1 97 ? 1.536 9.775 -21.317 1.00 54.69 97 LEU A C 1
ATOM 783 O O . LEU A 1 97 ? 1.120 9.211 -20.310 1.00 54.69 97 LEU A O 1
ATOM 787 N N . TYR A 1 98 ? 1.878 11.066 -21.342 1.00 56.38 98 TYR A N 1
ATOM 788 C CA . TYR A 1 98 ? 1.901 11.991 -20.199 1.00 56.38 98 TYR A CA 1
ATOM 789 C C . TYR A 1 98 ? 0.682 11.865 -19.273 1.00 56.38 98 TYR A C 1
ATOM 791 O O . TYR A 1 98 ? 0.794 12.022 -18.060 1.00 56.38 98 TYR A O 1
ATOM 799 N N . PHE A 1 99 ? -0.480 11.535 -19.836 1.00 57.69 99 PHE A N 1
ATOM 800 C CA . PHE A 1 99 ? -1.715 11.311 -19.096 1.00 57.69 99 PHE A CA 1
ATOM 801 C C . PHE A 1 99 ? -1.644 10.131 -18.104 1.00 57.69 99 PHE A C 1
ATOM 803 O O . PHE A 1 99 ? -2.043 10.289 -16.953 1.00 57.69 99 PHE A O 1
ATOM 810 N N . PHE A 1 100 ? -1.105 8.974 -18.508 1.00 62.47 100 PHE A N 1
ATOM 811 C CA . PHE A 1 100 ? -1.012 7.789 -17.642 1.00 62.47 100 PHE A CA 1
ATOM 812 C C . PHE A 1 100 ? 0.103 7.924 -16.598 1.00 62.47 100 PHE A C 1
ATOM 814 O O . PHE A 1 100 ? -0.140 7.644 -15.428 1.00 62.47 100 PHE A O 1
ATOM 821 N N . ALA A 1 101 ? 1.256 8.478 -16.985 1.00 61.22 101 ALA A N 1
ATOM 822 C CA . ALA A 1 101 ? 2.341 8.862 -16.073 1.00 61.22 101 ALA A CA 1
ATOM 823 C C . ALA A 1 101 ? 1.851 9.771 -14.933 1.00 61.22 101 ALA A C 1
ATOM 825 O O . ALA A 1 101 ? 2.107 9.559 -13.749 1.00 61.22 101 ALA A O 1
ATOM 826 N N . THR A 1 102 ? 1.063 10.783 -15.305 1.00 66.19 102 THR A N 1
ATOM 827 C CA . THR A 1 102 ? 0.472 11.719 -14.348 1.00 66.19 102 THR A CA 1
ATOM 828 C C . THR A 1 102 ? -0.542 11.023 -13.440 1.00 66.19 102 THR A C 1
ATOM 830 O O . THR A 1 102 ? -0.625 11.356 -12.262 1.00 66.19 102 THR A O 1
ATOM 833 N N . CYS A 1 103 ? -1.288 10.040 -13.952 1.00 71.56 103 CYS A N 1
ATOM 834 C CA . CYS A 1 103 ? -2.247 9.270 -13.163 1.00 71.56 103 CYS A CA 1
ATOM 835 C C . CYS A 1 103 ? -1.559 8.396 -12.100 1.00 71.56 103 CYS A C 1
ATOM 837 O O . CYS A 1 103 ? -2.001 8.397 -10.953 1.00 71.56 103 CYS A O 1
ATOM 839 N N . LEU A 1 104 ? -0.457 7.715 -12.441 1.00 80.00 104 LEU A N 1
ATOM 840 C CA . LEU A 1 104 ? 0.335 6.938 -11.477 1.00 80.00 104 LEU A CA 1
ATOM 841 C C . LEU A 1 104 ? 0.870 7.815 -10.351 1.00 80.00 104 LEU A C 1
ATOM 843 O O . LEU A 1 104 ? 0.602 7.554 -9.177 1.00 80.00 104 LEU A O 1
ATOM 847 N N . LEU A 1 105 ? 1.535 8.913 -10.719 1.00 81.94 105 LEU A N 1
ATOM 848 C CA . LEU A 1 105 ? 2.062 9.867 -9.752 1.00 81.94 105 LEU A CA 1
ATOM 849 C C . LEU A 1 105 ? 0.943 10.426 -8.859 1.00 81.94 105 LEU A C 1
ATOM 851 O O . LEU A 1 105 ? 1.129 10.575 -7.656 1.00 81.94 105 LEU A O 1
ATOM 855 N N . GLN A 1 106 ? -0.235 10.714 -9.420 1.00 85.44 106 GLN A N 1
ATOM 856 C CA . GLN A 1 106 ? -1.397 11.158 -8.645 1.00 85.44 106 GLN A CA 1
ATOM 857 C C . GLN A 1 106 ? -1.896 10.095 -7.660 1.00 85.44 106 GLN A C 1
ATOM 859 O O . GLN A 1 106 ? -2.265 10.451 -6.540 1.00 85.44 106 GLN A O 1
ATOM 864 N N . LEU A 1 107 ? -1.913 8.814 -8.043 1.00 88.62 107 LEU A N 1
ATOM 865 C CA . LEU A 1 107 ? -2.293 7.726 -7.138 1.00 88.62 107 LEU A CA 1
ATOM 866 C C . LEU A 1 107 ? -1.313 7.621 -5.968 1.00 88.62 107 LEU A C 1
ATOM 868 O O . LEU A 1 107 ? -1.746 7.564 -4.819 1.00 88.62 107 LEU A O 1
ATOM 872 N N . GLU A 1 108 ? -0.012 7.649 -6.238 1.00 88.00 108 GLU A N 1
ATOM 873 C CA . GLU A 1 108 ? 1.017 7.552 -5.200 1.00 88.00 108 GLU A CA 1
ATOM 874 C C . GLU A 1 108 ? 1.027 8.777 -4.278 1.00 88.00 108 GLU A C 1
ATOM 876 O O . GLU A 1 108 ? 1.027 8.619 -3.059 1.00 88.00 108 GLU A O 1
ATOM 881 N N . LEU A 1 109 ? 0.911 9.994 -4.824 1.00 90.50 109 LEU A N 1
ATOM 882 C CA . LEU A 1 109 ? 0.771 11.215 -4.019 1.00 90.50 109 LEU A CA 1
ATOM 883 C C . LEU A 1 109 ? -0.479 11.181 -3.132 1.00 90.50 109 LEU A C 1
ATOM 885 O O . LEU A 1 109 ? -0.415 11.582 -1.971 1.00 90.50 109 LEU A O 1
ATOM 889 N N . LYS A 1 110 ? -1.599 10.661 -3.646 1.00 91.25 110 LYS A N 1
ATOM 890 C CA . LYS A 1 110 ? -2.823 10.476 -2.859 1.00 91.25 110 LYS A CA 1
ATOM 891 C C . LYS A 1 110 ? -2.604 9.495 -1.705 1.00 91.25 110 LYS A C 1
ATOM 893 O O . LYS A 1 110 ? -3.049 9.758 -0.593 1.00 91.25 110 LYS A O 1
ATOM 898 N N . TYR A 1 111 ? -1.917 8.379 -1.940 1.00 91.19 111 TYR A N 1
ATOM 899 C CA . TYR A 1 111 ? -1.610 7.409 -0.885 1.00 91.19 111 TYR A CA 1
ATOM 900 C C . TYR A 1 111 ? -0.619 7.945 0.153 1.00 91.19 111 TYR A C 1
ATOM 902 O O . TYR A 1 111 ? -0.778 7.665 1.345 1.00 91.19 111 TYR A O 1
ATOM 910 N N . ALA A 1 112 ? 0.348 8.757 -0.275 1.00 90.88 112 ALA A N 1
ATOM 911 C CA . ALA A 1 112 ? 1.250 9.481 0.611 1.00 90.88 112 ALA A CA 1
ATOM 912 C C . ALA A 1 112 ? 0.483 10.452 1.519 1.00 90.88 112 ALA A C 1
ATOM 914 O O . ALA A 1 112 ? 0.681 10.452 2.733 1.00 90.88 112 ALA A O 1
ATOM 915 N N . GLU A 1 113 ? -0.430 11.240 0.946 1.00 92.06 113 GLU A N 1
ATOM 916 C CA . GLU A 1 113 ? -1.278 12.180 1.683 1.00 92.06 113 GLU A CA 1
ATOM 917 C C . GLU A 1 113 ? -2.219 11.454 2.656 1.00 92.06 113 GLU A C 1
ATOM 919 O O . GLU A 1 113 ? -2.254 11.794 3.838 1.00 92.06 113 GLU A O 1
ATOM 924 N N . GLU A 1 114 ? -2.926 10.409 2.205 1.00 91.31 114 GLU A N 1
ATOM 925 C CA . GLU A 1 114 ? -3.798 9.589 3.063 1.00 91.31 114 GLU A CA 1
ATOM 926 C C . GLU A 1 114 ? -3.024 9.009 4.263 1.00 91.31 114 GLU A C 1
ATOM 928 O O . GLU A 1 114 ? -3.546 8.973 5.378 1.00 91.31 114 GLU A O 1
ATOM 933 N N . THR A 1 115 ? -1.773 8.589 4.050 1.00 89.50 115 THR A N 1
ATOM 934 C CA . THR A 1 115 ? -0.900 8.048 5.104 1.00 89.50 115 THR A CA 1
ATOM 935 C C . THR A 1 115 ? -0.392 9.144 6.048 1.00 89.50 115 THR A C 1
ATOM 937 O O . THR A 1 115 ? -0.388 8.961 7.265 1.00 89.50 115 THR A O 1
ATOM 940 N N . ALA A 1 116 ? -0.017 10.312 5.518 1.00 90.56 116 ALA A N 1
ATOM 941 C CA . ALA A 1 116 ? 0.440 11.459 6.306 1.00 90.56 116 ALA A CA 1
ATOM 942 C C . ALA A 1 116 ? -0.665 12.056 7.197 1.00 90.56 116 ALA A C 1
ATOM 944 O O . ALA A 1 116 ? -0.371 12.631 8.244 1.00 90.56 116 ALA A O 1
ATOM 945 N N . LEU A 1 117 ? -1.932 11.905 6.798 1.00 91.69 117 LEU A N 1
ATOM 946 C CA . LEU A 1 117 ? -3.105 12.358 7.552 1.00 91.69 117 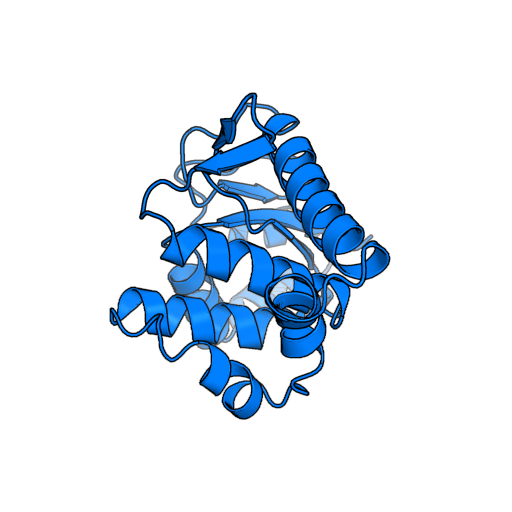LEU A CA 1
ATOM 947 C C . LEU A 1 117 ? -3.545 11.391 8.665 1.00 91.69 117 LEU A C 1
ATOM 949 O O . LEU A 1 117 ? -4.500 11.691 9.388 1.00 91.69 117 LEU A O 1
ATOM 953 N N . LEU A 1 118 ? -2.881 10.241 8.829 1.00 88.69 118 LEU A N 1
ATOM 954 C CA . LEU A 1 118 ? -3.164 9.328 9.936 1.00 88.69 118 LEU A CA 1
ATOM 955 C C . LEU A 1 118 ? -2.974 10.041 11.279 1.00 88.69 118 LEU A C 1
ATOM 957 O O . LEU A 1 118 ? -1.945 10.663 11.538 1.00 88.69 118 LEU A O 1
ATOM 961 N N . ASN A 1 119 ? -3.971 9.914 12.155 1.00 86.88 119 ASN A N 1
ATOM 962 C CA . ASN A 1 119 ? -3.938 10.483 13.494 1.00 86.88 119 ASN A CA 1
ATOM 963 C C . ASN A 1 119 ? -4.237 9.396 14.545 1.00 86.88 119 ASN A C 1
ATOM 965 O O . ASN A 1 119 ? -5.347 8.858 14.558 1.00 86.88 119 ASN A O 1
ATOM 969 N N . PRO A 1 120 ? -3.281 9.057 15.428 1.00 92.38 120 PRO A N 1
ATOM 970 C CA . PRO A 1 120 ? -1.903 9.540 15.439 1.00 92.38 120 PRO A CA 1
ATOM 971 C C . PRO A 1 120 ? -1.138 9.066 14.189 1.00 92.38 120 PRO A C 1
ATOM 973 O O . PRO A 1 120 ? -1.554 8.075 13.574 1.00 92.38 120 PRO A O 1
ATOM 976 N N . PRO A 1 121 ? -0.017 9.725 13.841 1.00 91.25 121 PRO A N 1
ATOM 977 C CA . PRO A 1 121 ? 0.879 9.232 12.804 1.00 91.25 121 PRO A CA 1
ATOM 978 C C . PRO A 1 121 ? 1.267 7.777 13.076 1.00 91.25 121 PRO A C 1
ATOM 980 O O . PRO A 1 121 ? 1.463 7.386 14.235 1.00 91.25 121 PRO A O 1
ATOM 983 N N . HIS A 1 122 ? 1.363 6.971 12.020 1.00 88.44 122 HIS A N 1
ATOM 984 C CA . HIS A 1 122 ? 1.795 5.587 12.168 1.00 88.44 122 HIS A CA 1
ATOM 985 C C . HIS A 1 122 ? 3.240 5.532 12.675 1.00 88.44 122 HIS A C 1
ATOM 987 O O . HIS A 1 122 ? 4.096 6.312 12.266 1.00 88.44 122 HIS A O 1
ATOM 993 N N . THR A 1 123 ? 3.517 4.596 13.578 1.00 89.56 123 THR A N 1
ATOM 994 C CA . THR A 1 123 ? 4.866 4.375 14.130 1.00 89.56 123 THR A CA 1
ATOM 995 C C . THR A 1 123 ? 5.582 3.194 13.476 1.00 89.56 123 THR A C 1
ATOM 997 O O . THR A 1 123 ? 6.708 2.873 13.839 1.00 89.56 123 THR A O 1
ATOM 1000 N N . GLY A 1 124 ? 4.914 2.529 12.534 1.00 84.56 124 GLY A N 1
ATOM 1001 C CA . GLY A 1 124 ? 5.403 1.368 11.806 1.00 84.56 124 GLY A CA 1
ATOM 1002 C C . GLY A 1 124 ? 4.303 0.759 10.943 1.00 84.56 124 GLY A C 1
ATOM 1003 O O . GLY A 1 124 ? 3.166 1.240 10.936 1.00 84.56 124 GLY A O 1
ATOM 1004 N N . VAL A 1 125 ? 4.656 -0.305 10.226 1.00 82.62 125 VAL A N 1
ATOM 1005 C CA . VAL A 1 125 ? 3.727 -1.116 9.433 1.00 82.62 125 VAL A CA 1
ATOM 1006 C C . VAL A 1 125 ? 3.672 -2.541 10.002 1.00 82.62 125 VAL A C 1
ATOM 1008 O O . VAL A 1 125 ? 4.688 -3.015 10.514 1.00 82.62 125 VAL A O 1
ATOM 1011 N N . PRO A 1 126 ? 2.510 -3.217 9.963 1.00 84.88 126 PRO A N 1
ATOM 1012 C CA . PRO A 1 126 ? 1.241 -2.748 9.407 1.00 84.88 126 PRO A CA 1
ATOM 1013 C C . PRO A 1 126 ? 0.580 -1.694 10.309 1.00 84.88 126 PRO A C 1
ATOM 1015 O O . PRO A 1 126 ? 0.557 -1.832 11.532 1.00 84.88 126 PRO A O 1
ATOM 1018 N N . TRP A 1 127 ? -0.027 -0.665 9.715 1.00 87.94 127 TRP A N 1
ATOM 1019 C CA . TRP A 1 127 ? -0.847 0.286 10.473 1.00 87.94 127 TRP A CA 1
ATOM 1020 C C . TRP A 1 127 ? -2.327 -0.011 10.282 1.00 87.94 127 TRP A C 1
ATOM 1022 O O . TRP A 1 127 ? -2.882 0.261 9.218 1.00 87.94 127 TRP A O 1
ATOM 1032 N N . VAL A 1 128 ? -2.961 -0.592 11.303 1.00 87.06 128 VAL A N 1
ATOM 1033 C CA . VAL A 1 128 ? -4.370 -0.993 11.245 1.00 87.06 128 VAL A CA 1
ATOM 1034 C C . VAL A 1 128 ? -5.248 -0.036 12.033 1.00 87.06 128 VAL A C 1
ATOM 1036 O O . VAL A 1 128 ? -5.044 0.161 13.231 1.00 87.06 128 VAL A O 1
ATOM 1039 N N . VAL A 1 129 ? -6.276 0.493 11.373 1.00 87.25 129 VAL A N 1
ATOM 1040 C CA . VAL A 1 129 ? -7.296 1.347 11.992 1.00 87.25 129 VAL A CA 1
ATOM 1041 C C . VAL A 1 129 ? -8.659 0.683 11.843 1.00 87.25 129 VAL A C 1
ATOM 1043 O O . VAL A 1 129 ? -9.024 0.304 10.735 1.00 87.25 129 VAL A O 1
ATOM 1046 N N . VAL A 1 130 ? -9.415 0.546 12.934 1.00 86.62 130 VAL A N 1
ATOM 1047 C CA . VAL A 1 130 ? -10.802 0.051 12.928 1.00 86.62 130 VAL A CA 1
ATOM 1048 C C . VAL A 1 130 ? -11.717 1.141 13.473 1.00 86.62 130 VAL A C 1
ATOM 1050 O O . VAL A 1 130 ? -11.589 1.500 14.635 1.00 86.62 130 VAL A O 1
ATOM 1053 N N . ASN A 1 131 ? -12.641 1.666 12.659 1.00 85.06 131 ASN A N 1
ATOM 1054 C CA . ASN A 1 131 ? -13.532 2.781 13.043 1.00 85.06 131 ASN A CA 1
ATOM 1055 C C . ASN A 1 131 ? -12.767 3.958 13.682 1.00 85.06 131 ASN A C 1
ATOM 1057 O O . ASN A 1 131 ? -13.066 4.382 14.795 1.00 85.06 131 ASN A O 1
ATOM 1061 N N . ASP A 1 132 ? -11.734 4.426 12.977 1.00 86.94 132 ASP A N 1
ATOM 1062 C CA . ASP A 1 132 ? -10.841 5.519 13.393 1.00 86.94 132 ASP A CA 1
ATOM 1063 C C . ASP A 1 132 ? -10.046 5.246 14.692 1.00 86.94 132 ASP A C 1
ATOM 1065 O O . ASP A 1 132 ? -9.320 6.110 15.177 1.00 86.94 132 ASP A O 1
ATOM 1069 N N . GLN A 1 133 ? -10.098 4.014 15.217 1.00 89.50 133 GLN A N 1
ATOM 1070 C CA . GLN A 1 133 ? -9.254 3.550 16.314 1.00 89.50 133 GLN A CA 1
ATOM 1071 C C . GLN A 1 133 ? -8.008 2.827 15.769 1.00 89.50 133 GLN A C 1
ATOM 1073 O O . GLN A 1 133 ? -8.135 1.719 15.236 1.00 89.50 133 GLN A O 1
ATOM 1078 N N . PRO A 1 134 ? -6.795 3.388 15.920 1.00 90.06 134 PRO A N 1
ATOM 1079 C CA . PRO A 1 134 ? -5.558 2.676 15.608 1.00 90.06 134 PRO A CA 1
ATOM 1080 C C . PRO A 1 134 ? -5.350 1.520 16.595 1.00 90.06 134 PRO A C 1
ATOM 1082 O O . PRO A 1 134 ? -5.431 1.706 17.812 1.00 90.06 134 PRO A O 1
ATOM 1085 N N . LEU A 1 135 ? -5.052 0.327 16.084 1.00 89.12 135 LEU A N 1
ATOM 1086 C CA . LEU A 1 135 ? -4.851 -0.865 16.916 1.00 89.12 135 LEU A CA 1
ATOM 1087 C C . LEU A 1 135 ? -3.419 -0.993 17.453 1.00 89.12 135 LEU A C 1
ATOM 1089 O O . LEU A 1 135 ? -3.213 -1.653 18.471 1.00 89.12 135 LEU A O 1
ATOM 1093 N N . LYS A 1 136 ? -2.445 -0.334 16.806 1.00 88.25 136 LYS A N 1
ATOM 1094 C CA . LYS A 1 136 ? -1.013 -0.408 17.151 1.00 88.25 136 LYS A CA 1
ATOM 1095 C C . LYS A 1 136 ? -0.569 -1.876 17.251 1.00 88.25 136 LYS A C 1
ATOM 1097 O O . LYS A 1 136 ? -0.889 -2.650 16.358 1.00 88.25 136 LYS A O 1
ATOM 1102 N N . GLU A 1 137 ? 0.080 -2.273 18.344 1.00 87.00 137 GLU A N 1
ATOM 1103 C CA . GLU A 1 137 ? 0.542 -3.647 18.593 1.00 87.00 137 GLU A CA 1
ATOM 1104 C C . GLU A 1 137 ? -0.581 -4.699 18.593 1.00 87.00 137 GLU A C 1
ATOM 1106 O O . GLU A 1 137 ? -0.330 -5.875 18.335 1.00 87.00 137 GLU A O 1
ATOM 1111 N N . ASP A 1 138 ? -1.835 -4.296 18.832 1.00 86.62 138 ASP A N 1
ATOM 1112 C CA . ASP A 1 138 ? -2.973 -5.221 18.871 1.00 86.62 138 ASP A CA 1
ATOM 1113 C C . ASP A 1 138 ? -3.610 -5.465 17.490 1.00 86.62 138 ASP A C 1
ATOM 1115 O O . ASP A 1 138 ? -4.706 -6.024 17.370 1.00 86.62 138 ASP A O 1
ATOM 1119 N N . TYR A 1 139 ? -2.931 -5.065 16.408 1.00 82.56 139 TYR A N 1
ATOM 1120 C CA . TYR A 1 139 ? -3.433 -5.204 15.039 1.00 82.56 139 TYR A CA 1
ATOM 1121 C C . TYR A 1 139 ? -3.819 -6.650 14.680 1.00 82.56 139 TYR A C 1
ATOM 1123 O O . TYR A 1 139 ? -4.767 -6.874 13.927 1.00 82.56 139 TYR A O 1
ATOM 1131 N N . ASN A 1 140 ? -3.146 -7.649 15.262 1.00 79.69 140 ASN A N 1
ATOM 1132 C CA . ASN A 1 140 ? -3.423 -9.076 15.054 1.00 79.69 140 ASN A CA 1
ATOM 1133 C C . ASN A 1 140 ? -4.806 -9.526 15.557 1.00 79.69 140 ASN A C 1
ATOM 1135 O O . ASN A 1 140 ? -5.283 -10.608 15.182 1.00 79.69 140 ASN A O 1
ATOM 1139 N N . ASN A 1 141 ? -5.440 -8.708 16.400 1.00 80.00 141 ASN A N 1
ATOM 1140 C CA . ASN A 1 141 ? -6.760 -8.936 16.973 1.00 80.00 141 ASN A CA 1
ATOM 1141 C C . ASN A 1 141 ? -7.857 -8.111 16.288 1.00 80.00 141 ASN A C 1
ATOM 1143 O O . ASN A 1 141 ? -8.983 -8.071 16.785 1.00 80.00 141 ASN A O 1
ATOM 1147 N N . PHE A 1 142 ? -7.587 -7.509 15.121 1.00 79.06 142 PHE A N 1
ATOM 1148 C CA . PHE A 1 142 ? -8.545 -6.663 14.397 1.00 79.06 142 PHE A CA 1
ATOM 1149 C C . PHE A 1 142 ? -9.931 -7.297 14.207 1.00 79.06 142 PHE A C 1
ATOM 1151 O O . PHE A 1 142 ? -10.929 -6.588 14.269 1.00 79.06 142 PHE A O 1
ATOM 1158 N N . VAL A 1 143 ? -10.027 -8.623 14.041 1.00 77.00 143 VAL A N 1
ATOM 1159 C CA . VAL A 1 143 ? -11.313 -9.338 13.937 1.00 77.00 143 VAL A CA 1
ATOM 1160 C C . VAL A 1 143 ? -12.181 -9.101 15.174 1.00 77.00 143 VAL A C 1
ATOM 1162 O O . VAL A 1 143 ? -13.378 -8.851 15.052 1.00 77.00 143 VAL A O 1
ATOM 1165 N N . ALA A 1 144 ? -11.583 -9.123 16.367 1.00 80.06 144 ALA A N 1
ATOM 1166 C CA . ALA A 1 144 ? -12.289 -8.847 17.611 1.00 80.06 144 ALA A CA 1
ATOM 1167 C C . ALA A 1 144 ? -12.735 -7.379 17.704 1.00 80.06 144 ALA A C 1
ATOM 1169 O O . ALA A 1 144 ? -13.788 -7.106 18.276 1.00 80.06 144 ALA A O 1
ATOM 1170 N N . TYR A 1 145 ? -11.965 -6.441 17.145 1.00 81.00 145 TYR A N 1
ATOM 1171 C CA . TYR A 1 145 ? -12.338 -5.022 17.083 1.00 81.00 145 TYR A CA 1
ATOM 1172 C C . TYR A 1 145 ? -13.468 -4.775 16.094 1.00 81.00 145 TYR A C 1
ATOM 1174 O O . TYR A 1 145 ? -14.468 -4.165 16.459 1.00 81.00 145 TYR A O 1
ATOM 1182 N N . VAL A 1 146 ? -13.355 -5.323 14.883 1.00 77.56 146 VAL A N 1
ATOM 1183 C CA . VAL A 1 146 ? -14.418 -5.317 13.873 1.00 77.56 146 VAL A CA 1
ATOM 1184 C C . VAL A 1 146 ? -15.701 -5.875 14.475 1.00 77.56 146 VAL A C 1
ATOM 1186 O O . VAL A 1 146 ? -16.763 -5.277 14.319 1.00 77.56 146 VAL A O 1
ATOM 1189 N N . CYS A 1 147 ? -15.607 -6.983 15.215 1.00 75.75 147 CYS A N 1
ATOM 1190 C CA . CYS A 1 147 ? -16.794 -7.580 15.800 1.00 75.75 147 CYS A CA 1
ATOM 1191 C C . CYS A 1 147 ? -17.388 -6.818 16.979 1.00 75.75 147 CYS A C 1
ATOM 1193 O O . CYS A 1 147 ? -18.607 -6.777 17.105 1.00 75.75 147 CYS A O 1
ATOM 1195 N N . ARG A 1 148 ? -16.561 -6.197 17.824 1.00 75.50 148 ARG A N 1
ATOM 1196 C CA . ARG A 1 148 ? -17.041 -5.306 18.891 1.00 75.50 148 ARG A CA 1
ATOM 1197 C C . ARG A 1 148 ? -17.695 -4.044 18.331 1.00 75.50 148 ARG A C 1
ATOM 1199 O O . ARG A 1 148 ? -18.675 -3.564 18.890 1.00 75.50 148 ARG A O 1
ATOM 1206 N N . ALA A 1 149 ? -17.161 -3.523 17.232 1.00 69.00 149 ALA A N 1
ATOM 1207 C CA . ALA A 1 149 ? -17.719 -2.382 16.525 1.00 69.00 149 ALA A CA 1
ATOM 1208 C C . ALA A 1 149 ? -19.063 -2.712 15.848 1.00 69.00 149 ALA A C 1
ATOM 1210 O O . ALA A 1 149 ? -19.969 -1.877 15.820 1.00 69.00 149 ALA A O 1
ATOM 1211 N N . TYR A 1 150 ? -19.221 -3.941 15.346 1.00 68.62 150 TYR A N 1
ATOM 1212 C CA . TYR A 1 150 ? -20.424 -4.373 14.646 1.00 68.62 150 TYR A CA 1
ATOM 1213 C C . TYR A 1 150 ? -21.602 -4.634 15.601 1.00 68.62 150 TYR A C 1
ATOM 1215 O O . TYR A 1 150 ? -21.677 -5.662 16.267 1.00 68.62 150 TYR A O 1
ATOM 1223 N N . ARG A 1 151 ? -22.583 -3.720 15.621 1.00 61.44 151 ARG A N 1
ATOM 1224 C CA . ARG A 1 151 ? -23.802 -3.810 16.458 1.00 61.44 151 ARG A CA 1
ATOM 1225 C C . ARG A 1 151 ? -24.858 -4.824 15.973 1.00 61.44 151 ARG A C 1
ATOM 1227 O O . ARG A 1 151 ? -25.915 -4.930 16.587 1.00 61.44 151 ARG A O 1
ATOM 1234 N N . GLY A 1 152 ? -24.621 -5.543 14.873 1.00 59.94 152 GLY A N 1
ATOM 1235 C CA . GLY A 1 152 ? -25.569 -6.519 14.319 1.00 59.94 152 GLY A CA 1
ATOM 1236 C C . GLY A 1 152 ? -25.356 -7.955 14.825 1.00 59.94 152 GLY A C 1
ATOM 1237 O O . GLY A 1 152 ? -24.261 -8.345 15.225 1.00 59.94 152 GLY A O 1
ATOM 1238 N N . VAL A 1 153 ? -26.398 -8.789 14.719 1.00 55.59 153 VAL A N 1
ATOM 1239 C CA . VAL A 1 153 ? -26.446 -10.201 15.183 1.00 55.59 153 VAL A CA 1
ATOM 1240 C C . VAL A 1 153 ? -25.376 -11.116 14.557 1.00 55.59 153 VAL A C 1
ATOM 1242 O O . VAL A 1 153 ? -25.117 -12.222 15.030 1.00 55.59 153 VAL A O 1
ATOM 1245 N N . MET A 1 154 ? 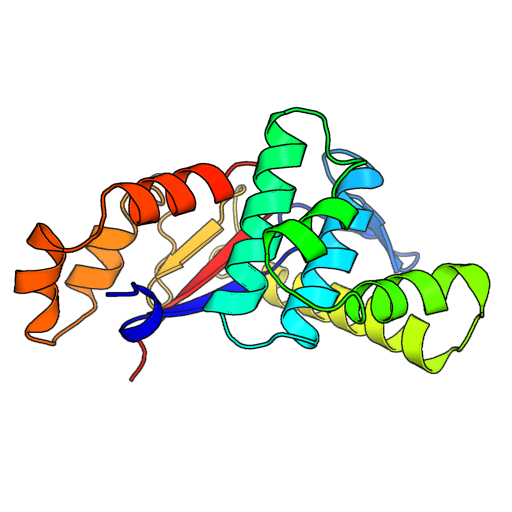-24.728 -10.659 13.485 1.00 54.34 154 MET A N 1
ATOM 1246 C CA . MET A 1 154 ? -23.780 -11.431 12.683 1.00 54.34 154 MET A CA 1
ATOM 1247 C C . MET A 1 154 ? -22.491 -11.782 13.444 1.00 54.34 154 MET A C 1
ATOM 1249 O O . MET A 1 154 ? -21.921 -12.841 13.189 1.00 54.34 154 MET A O 1
ATOM 1253 N N . CYS A 1 155 ? -22.061 -10.988 14.436 1.00 55.88 155 CYS A N 1
ATOM 1254 C CA . CYS A 1 155 ? -20.837 -11.295 15.195 1.00 55.88 155 CYS A CA 1
ATOM 1255 C C . CYS A 1 155 ? -20.944 -12.463 16.172 1.00 55.88 155 CYS A C 1
ATOM 1257 O O . CYS A 1 155 ? -19.941 -13.132 16.416 1.00 55.88 155 CYS A O 1
ATOM 1259 N N . GLN A 1 156 ? -22.154 -12.813 16.615 1.00 49.66 156 GLN A N 1
ATOM 1260 C CA . GLN A 1 156 ? -22.380 -14.058 17.355 1.00 49.66 156 GLN A CA 1
ATOM 1261 C C . GLN A 1 156 ? -22.190 -15.300 16.463 1.00 49.66 156 GLN A C 1
ATOM 1263 O O . GLN A 1 156 ? -21.795 -16.352 16.954 1.00 49.66 156 GLN A O 1
ATOM 1268 N N . ARG A 1 157 ? -22.390 -15.177 15.139 1.00 49.88 157 ARG A N 1
ATOM 1269 C CA . ARG A 1 157 ? -22.090 -16.239 14.158 1.00 49.88 157 ARG A CA 1
ATOM 1270 C C . ARG A 1 157 ? -20.653 -16.192 13.631 1.00 49.88 157 ARG A C 1
ATOM 1272 O O . ARG A 1 157 ? -20.110 -17.239 13.294 1.00 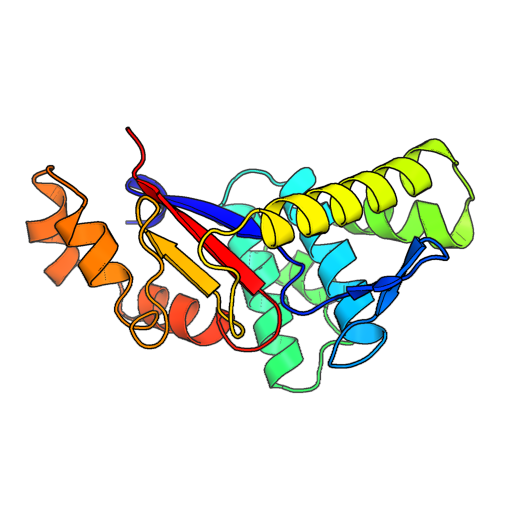49.88 157 ARG A O 1
ATOM 1279 N N . LEU A 1 158 ? -20.012 -15.022 13.583 1.00 50.91 158 LEU A N 1
ATOM 1280 C CA . LEU A 1 158 ? -18.630 -14.864 13.098 1.00 50.91 158 LEU A CA 1
ATOM 1281 C C . LEU A 1 158 ? -17.589 -15.516 14.017 1.00 50.91 158 LEU A C 1
ATOM 1283 O O . LEU A 1 158 ? -16.597 -16.027 13.503 1.00 50.91 158 LEU A O 1
ATOM 1287 N N . ALA A 1 159 ? -17.854 -15.610 15.325 1.00 46.12 159 ALA A N 1
ATOM 1288 C CA . ALA A 1 159 ? -17.041 -16.412 16.247 1.00 46.12 159 ALA A CA 1
ATOM 1289 C C . ALA A 1 159 ? -16.959 -17.902 15.840 1.00 46.12 159 ALA A C 1
ATOM 1291 O O . ALA A 1 159 ? -15.985 -18.568 16.177 1.00 46.12 159 ALA A O 1
ATOM 1292 N N . GLY A 1 160 ? -17.941 -18.407 15.076 1.00 40.12 160 GLY A N 1
ATOM 1293 C CA . GLY A 1 160 ? -17.961 -19.771 14.533 1.00 40.12 160 GLY A CA 1
ATOM 1294 C C . GLY A 1 160 ? -17.707 -19.894 13.021 1.00 40.12 160 GLY A C 1
ATOM 1295 O O . GLY A 1 160 ? -17.557 -21.011 12.538 1.00 40.12 160 GLY A O 1
ATOM 1296 N N . HIS A 1 161 ? -17.661 -18.790 12.258 1.00 41.59 161 HIS A N 1
ATOM 1297 C CA . HIS A 1 161 ? -17.654 -18.814 10.781 1.00 41.59 161 HIS A CA 1
ATOM 1298 C C . HIS A 1 161 ? -16.559 -17.996 10.089 1.00 41.59 161 HIS A C 1
ATOM 1300 O O . HIS A 1 161 ? -16.484 -18.028 8.855 1.00 41.59 161 HIS A O 1
ATOM 1306 N N . PHE A 1 162 ? -15.680 -17.301 10.816 1.00 45.25 162 PHE A N 1
ATOM 1307 C CA . PHE A 1 162 ? -14.410 -16.922 10.204 1.00 45.25 162 PHE A CA 1
ATOM 1308 C C . PHE A 1 162 ? -13.670 -18.211 9.851 1.00 45.25 162 PHE A C 1
ATOM 1310 O O . PHE A 1 162 ? -13.196 -18.925 10.734 1.00 45.25 162 PHE A O 1
ATOM 1317 N N . SER A 1 163 ? -13.569 -18.529 8.559 1.00 43.31 163 SER A N 1
ATOM 1318 C CA . SER A 1 163 ? -12.670 -19.597 8.145 1.00 43.31 163 SER A CA 1
ATOM 1319 C C . SER A 1 163 ? -11.285 -19.231 8.666 1.00 43.31 163 SER A C 1
ATOM 1321 O O . SER A 1 163 ? -10.788 -18.138 8.376 1.00 43.31 163 SER A O 1
ATOM 1323 N N . LEU A 1 164 ? -10.659 -20.122 9.439 1.00 41.06 164 LEU A N 1
ATOM 1324 C CA . LEU A 1 164 ? -9.292 -19.947 9.942 1.00 41.06 164 LEU A CA 1
ATOM 1325 C C . LEU A 1 164 ? -8.337 -19.517 8.815 1.00 41.06 164 LEU A C 1
ATOM 1327 O O . LEU A 1 164 ? -7.382 -18.793 9.063 1.00 41.06 164 LEU A O 1
ATOM 1331 N N . THR A 1 165 ? -8.631 -19.905 7.571 1.00 37.84 165 THR A N 1
ATOM 1332 C CA . THR A 1 165 ? -7.950 -19.485 6.342 1.00 37.84 165 THR A CA 1
ATOM 1333 C C . THR A 1 165 ? -7.990 -17.980 6.087 1.00 37.84 165 THR A C 1
ATOM 1335 O O . THR A 1 165 ? -6.942 -17.428 5.787 1.00 37.84 165 THR A O 1
ATOM 1338 N N . SER A 1 166 ? -9.130 -17.296 6.239 1.00 45.16 166 SER A N 1
ATOM 1339 C CA . SER A 1 166 ? -9.226 -15.843 6.022 1.00 45.16 166 SER A CA 1
ATOM 1340 C C . SER A 1 166 ? -8.467 -15.082 7.112 1.00 45.16 166 SER A C 1
ATOM 1342 O O . SER A 1 166 ? -7.672 -14.210 6.801 1.00 45.16 166 SER A O 1
ATOM 1344 N N . ILE A 1 167 ? -8.588 -15.469 8.387 1.00 47.56 167 ILE A N 1
ATOM 1345 C CA . ILE A 1 167 ? -7.799 -14.849 9.473 1.00 47.56 167 ILE A CA 1
ATOM 1346 C C . ILE A 1 167 ? -6.293 -15.085 9.268 1.00 47.56 167 ILE A C 1
ATOM 1348 O O . ILE A 1 167 ? -5.490 -14.172 9.450 1.00 47.56 167 ILE A O 1
ATOM 1352 N N . ARG A 1 168 ? -5.898 -16.297 8.855 1.00 49.00 168 ARG A N 1
ATOM 1353 C CA . ARG A 1 168 ? -4.501 -16.629 8.530 1.00 49.00 168 ARG A CA 1
ATOM 1354 C C . ARG A 1 168 ? -3.990 -15.872 7.303 1.00 49.00 168 ARG A C 1
ATOM 1356 O O . ARG A 1 168 ? -2.829 -15.482 7.309 1.00 49.00 168 ARG A O 1
ATOM 1363 N N . LEU A 1 169 ? -4.829 -15.656 6.285 1.00 49.44 169 LEU A N 1
ATOM 1364 C CA . LEU A 1 169 ? -4.504 -14.840 5.110 1.00 49.44 169 LEU A CA 1
ATOM 1365 C C . LEU A 1 169 ? -4.186 -13.405 5.537 1.00 49.44 169 LEU A C 1
ATOM 1367 O O . LEU A 1 169 ? -3.129 -12.881 5.212 1.00 49.44 169 LEU A O 1
ATOM 1371 N N . TRP A 1 170 ? -5.071 -12.803 6.329 1.00 52.41 170 TRP A N 1
ATOM 1372 C CA . TRP A 1 170 ? -4.950 -11.414 6.767 1.00 52.41 170 TRP A CA 1
ATOM 1373 C C . TRP A 1 170 ? -3.763 -11.171 7.701 1.00 52.41 170 TRP A C 1
ATOM 1375 O O . TRP A 1 170 ? -3.077 -10.167 7.553 1.00 52.41 170 TRP A O 1
ATOM 1385 N N . ARG A 1 171 ? -3.465 -12.117 8.601 1.00 54.06 171 ARG A N 1
ATOM 1386 C CA . ARG A 1 171 ? -2.267 -12.061 9.457 1.00 54.06 171 ARG A CA 1
ATOM 1387 C C . ARG A 1 171 ? -0.952 -12.155 8.676 1.00 54.06 171 ARG A C 1
ATOM 1389 O O . ARG A 1 171 ? 0.068 -11.706 9.174 1.00 54.06 171 ARG A O 1
ATOM 1396 N N . LYS A 1 172 ? -0.955 -12.751 7.476 1.00 51.69 172 LYS A N 1
ATOM 1397 C CA . LYS A 1 172 ? 0.248 -12.896 6.634 1.00 51.69 172 LYS A CA 1
ATOM 1398 C C . LYS A 1 172 ? 0.487 -11.716 5.682 1.00 51.69 172 LYS A C 1
ATOM 1400 O O . LYS A 1 172 ? 1.636 -11.441 5.380 1.00 51.69 172 LYS A O 1
ATOM 1405 N N . ILE A 1 173 ? -0.566 -11.014 5.251 1.00 53.75 173 ILE A N 1
ATOM 1406 C CA . ILE A 1 173 ? -0.501 -9.817 4.368 1.00 53.75 173 ILE A CA 1
ATOM 1407 C C . ILE A 1 173 ? 0.109 -8.606 5.076 1.00 53.75 173 ILE A C 1
ATOM 1409 O O . ILE A 1 173 ? 0.557 -7.646 4.469 1.00 53.75 173 ILE A O 1
ATOM 1413 N N . GLN A 1 174 ? 0.099 -8.646 6.398 1.00 52.78 174 GLN A N 1
ATOM 1414 C CA . GLN A 1 174 ? 0.447 -7.539 7.265 1.00 52.78 174 GLN A CA 1
ATOM 1415 C C . GLN A 1 174 ? 1.953 -7.279 7.381 1.00 52.78 174 GLN A C 1
ATOM 1417 O O . GLN A 1 174 ? 2.348 -6.436 8.174 1.00 52.78 174 GLN A O 1
ATOM 1422 N N . SER A 1 175 ? 2.800 -8.005 6.651 1.00 51.53 175 SER A N 1
ATOM 1423 C CA . SER A 1 175 ? 4.183 -8.165 7.084 1.00 51.53 175 SER A CA 1
ATOM 1424 C C . SER A 1 175 ? 5.203 -7.259 6.409 1.00 51.53 175 SER A C 1
ATOM 1426 O O . SER A 1 175 ? 6.314 -7.224 6.938 1.00 51.53 175 SER A O 1
ATOM 1428 N N . ILE A 1 176 ? 4.909 -6.568 5.292 1.00 56.59 176 ILE A N 1
ATOM 1429 C CA . ILE A 1 176 ? 6.004 -5.882 4.586 1.00 56.59 176 ILE A CA 1
ATOM 1430 C C . ILE A 1 176 ? 5.750 -4.411 4.185 1.00 56.59 176 ILE A C 1
ATOM 1432 O O . ILE A 1 176 ? 6.642 -3.613 4.468 1.00 56.59 176 ILE A O 1
ATOM 1436 N N . HIS A 1 177 ? 4.592 -3.973 3.650 1.00 59.91 177 HIS A N 1
ATOM 1437 C CA . HIS A 1 177 ? 4.532 -2.611 3.044 1.00 59.91 177 HIS A CA 1
ATOM 1438 C C . HIS A 1 177 ? 3.256 -1.758 3.237 1.00 59.91 177 HIS A C 1
ATOM 1440 O O . HIS A 1 177 ? 3.155 -0.660 2.690 1.00 59.91 177 HIS A O 1
ATOM 1446 N N . PHE A 1 178 ? 2.271 -2.195 4.028 1.00 60.47 178 PHE A N 1
ATOM 1447 C CA . PHE A 1 178 ? 0.933 -1.580 3.993 1.00 60.47 178 PHE A CA 1
ATOM 1448 C C . PHE A 1 178 ? 0.522 -0.770 5.225 1.00 60.47 178 PHE A C 1
ATOM 1450 O O . PHE A 1 178 ? 0.690 -1.193 6.372 1.00 60.47 178 PHE A O 1
ATOM 1457 N N . ALA A 1 179 ? -0.200 0.324 4.969 1.00 57.31 179 ALA A N 1
ATOM 1458 C CA . ALA A 1 179 ? -1.211 0.834 5.889 1.00 57.31 179 ALA A CA 1
ATOM 1459 C C . ALA A 1 179 ? -2.587 0.258 5.498 1.00 57.31 179 ALA A C 1
ATOM 1461 O O . ALA A 1 179 ? -2.953 0.187 4.321 1.00 57.31 179 ALA A O 1
ATOM 1462 N N . MET A 1 180 ? -3.364 -0.184 6.486 1.00 62.22 180 MET A N 1
ATOM 1463 C CA . MET A 1 180 ? -4.658 -0.832 6.283 1.00 62.22 180 MET A CA 1
ATOM 1464 C C . MET A 1 180 ? -5.740 -0.128 7.102 1.00 62.22 180 MET A C 1
ATOM 1466 O O . MET A 1 180 ? -5.794 -0.215 8.329 1.00 62.22 180 MET A O 1
ATOM 1470 N N . LEU A 1 181 ? -6.654 0.546 6.413 1.00 61.16 181 LEU A N 1
ATOM 1471 C CA . LEU A 1 181 ? -7.793 1.215 7.027 1.00 61.16 181 LEU A CA 1
ATOM 1472 C C . LEU A 1 181 ? -9.031 0.326 6.912 1.00 61.16 181 LEU A C 1
ATOM 1474 O O . LEU A 1 181 ? -9.499 0.009 5.823 1.00 61.16 181 LEU A O 1
ATOM 1478 N N . MET A 1 182 ? -9.602 -0.068 8.041 1.00 63.34 182 MET A N 1
ATOM 1479 C CA . MET A 1 182 ? -10.859 -0.803 8.102 1.00 63.34 182 MET A CA 1
ATOM 1480 C C . MET A 1 182 ? -11.940 0.078 8.718 1.00 63.34 182 MET A C 1
ATOM 1482 O O . MET A 1 182 ? -11.857 0.518 9.863 1.00 63.34 182 MET A O 1
ATOM 1486 N N . ARG A 1 183 ? -13.008 0.317 7.964 1.00 57.78 183 ARG A N 1
ATOM 1487 C CA . ARG A 1 183 ? -14.222 0.957 8.477 1.00 57.78 183 ARG A CA 1
ATOM 1488 C C . ARG A 1 183 ? -15.372 -0.023 8.391 1.00 57.78 183 ARG A C 1
ATOM 1490 O O . ARG A 1 183 ? -15.415 -0.862 7.501 1.00 57.78 183 ARG A O 1
ATOM 1497 N N . GLN A 1 184 ? -16.314 0.045 9.312 1.00 53.69 184 GLN A N 1
ATOM 1498 C CA . GLN A 1 184 ? -17.524 -0.759 9.205 1.00 53.69 184 GLN A CA 1
ATOM 1499 C C . GLN A 1 184 ? -18.372 -0.297 8.004 1.00 53.69 184 GLN A C 1
ATOM 1501 O O . GLN A 1 184 ? -18.419 0.898 7.709 1.00 53.69 184 GLN A O 1
ATOM 1506 N N . LYS A 1 185 ? -19.047 -1.221 7.305 1.00 51.59 185 LYS A N 1
ATOM 1507 C CA . LYS A 1 185 ? -20.113 -0.827 6.367 1.00 51.59 185 LYS A CA 1
ATOM 1508 C C . LYS A 1 185 ? -21.324 -0.373 7.187 1.00 51.59 185 LYS A C 1
ATOM 1510 O O . LYS A 1 185 ? -21.796 -1.144 8.023 1.00 51.59 185 LYS A O 1
ATOM 1515 N N . THR A 1 186 ? -21.759 0.872 6.994 1.00 48.16 186 THR A N 1
ATOM 1516 C CA . THR A 1 186 ? -23.047 1.384 7.494 1.00 48.16 186 THR A CA 1
ATOM 1517 C C . THR A 1 186 ? -24.206 0.718 6.781 1.00 48.16 186 THR A C 1
ATOM 1519 O O . THR A 1 186 ? -24.093 0.583 5.540 1.00 48.16 186 THR A O 1
#

Foldseek 3Di:
DDPVVWKDKDWQQAWPWDQDPVRDIADPVGDLSVLVSLLLLLLCVVPVDCLQSLQLLLVLLVCVVVVNNVCSQVSCVVSVHDCVSVCLRVCVVPVPPVVSVVVSSVSNVVS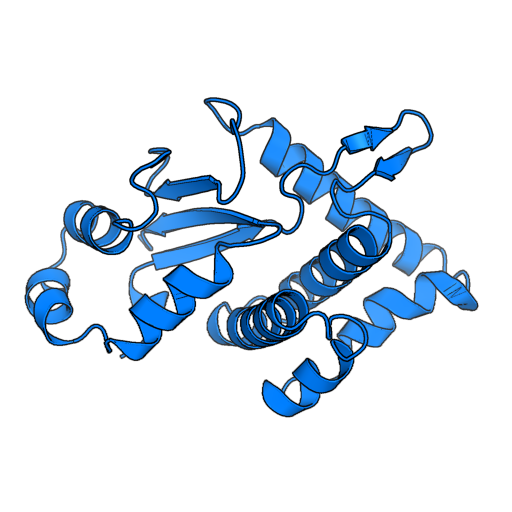VVVQVPQVVRDPGFPFEAEQSRTCHVNNLVVLVVSLVPDPDPCSVVCVVPPDVVVSVSVVSSGPGGIHMYMYTDD